Protein AF-A0A3S3QUF4-F1 (afdb_monomer_lite)

Structure (mmCIF, N/CA/C/O backbone):
data_AF-A0A3S3QUF4-F1
#
_entry.id   AF-A0A3S3QUF4-F1
#
loop_
_atom_site.group_PDB
_atom_site.id
_atom_site.type_symbol
_atom_site.label_atom_id
_atom_site.label_alt_id
_atom_site.label_comp_id
_atom_site.label_asym_id
_atom_site.label_entity_id
_atom_site.label_seq_id
_atom_site.pdbx_PDB_ins_code
_atom_site.Cartn_x
_atom_site.Cartn_y
_atom_site.Cartn_z
_atom_site.occupancy
_atom_site.B_iso_or_equiv
_atom_site.auth_seq_id
_atom_site.auth_comp_id
_atom_site.auth_asym_id
_atom_site.auth_atom_id
_atom_site.pdbx_PDB_model_num
ATOM 1 N N . MET A 1 1 ? -68.133 41.557 -30.829 1.00 44.09 1 MET A N 1
ATOM 2 C CA . MET A 1 1 ? -67.369 42.158 -31.941 1.00 44.09 1 MET A CA 1
ATOM 3 C C . MET A 1 1 ? -66.026 42.630 -31.395 1.00 44.09 1 MET A C 1
ATOM 5 O O . MET A 1 1 ? -65.969 43.697 -30.811 1.00 44.09 1 MET A O 1
ATOM 9 N N . ALA A 1 2 ? -64.995 41.785 -31.481 1.00 38.94 2 ALA A N 1
ATOM 10 C CA . ALA A 1 2 ? -63.575 42.143 -31.360 1.00 38.94 2 ALA A CA 1
ATOM 11 C C . ALA A 1 2 ? -62.756 40.935 -31.855 1.00 38.94 2 ALA A C 1
ATOM 13 O O . ALA A 1 2 ? -62.952 39.819 -31.376 1.00 38.94 2 ALA A O 1
ATOM 14 N N . ALA A 1 3 ? -61.944 41.159 -32.885 1.00 43.41 3 ALA A N 1
ATOM 15 C CA . ALA A 1 3 ? -61.255 40.159 -33.695 1.00 43.41 3 ALA A CA 1
ATOM 16 C C . ALA A 1 3 ? -59.957 39.637 -33.043 1.00 43.41 3 ALA A C 1
ATOM 18 O O . ALA A 1 3 ? -59.319 40.352 -32.272 1.00 43.41 3 ALA A O 1
ATOM 19 N N . ARG A 1 4 ? -59.539 38.411 -33.394 1.00 39.44 4 ARG A N 1
ATOM 20 C CA . ARG A 1 4 ? -58.179 37.885 -33.166 1.00 39.44 4 ARG A CA 1
ATOM 21 C C . ARG A 1 4 ? -57.568 37.437 -34.499 1.00 39.44 4 ARG A C 1
ATOM 23 O O . ARG A 1 4 ? -58.221 36.739 -35.269 1.00 39.44 4 ARG A O 1
ATOM 30 N N . GLU A 1 5 ? -56.337 37.881 -34.729 1.00 44.66 5 GLU A N 1
ATOM 31 C CA . GLU A 1 5 ? -55.478 37.649 -35.901 1.00 44.66 5 GLU A CA 1
ATOM 32 C C . GLU A 1 5 ? -54.812 36.249 -35.935 1.00 44.66 5 GLU A C 1
ATOM 34 O O . GLU A 1 5 ? -54.809 35.555 -34.913 1.00 44.66 5 GLU A O 1
ATOM 39 N N . PRO A 1 6 ? -54.257 35.814 -37.094 1.00 46.50 6 PRO A N 1
ATOM 40 C CA . PRO A 1 6 ? -53.869 34.426 -37.353 1.00 46.50 6 PRO A CA 1
ATOM 41 C C . PRO A 1 6 ? -52.427 34.075 -36.932 1.00 46.50 6 PRO A C 1
ATOM 43 O O . PRO A 1 6 ? -51.545 34.924 -36.823 1.00 46.50 6 PRO A O 1
ATOM 46 N N . GLY A 1 7 ? -52.205 32.778 -36.690 1.00 38.22 7 GLY A N 1
ATOM 47 C CA . GLY A 1 7 ? -50.989 32.201 -36.112 1.00 38.22 7 GLY A CA 1
ATOM 48 C C . GLY A 1 7 ? -49.725 32.266 -36.980 1.00 38.22 7 GLY A C 1
ATOM 49 O O . GLY A 1 7 ? -49.757 32.089 -38.196 1.00 38.22 7 GLY A O 1
ATOM 50 N N . LYS A 1 8 ? -48.584 32.452 -36.302 1.00 41.19 8 LYS A N 1
ATOM 51 C CA . LYS A 1 8 ? -47.230 32.230 -36.826 1.00 41.19 8 LYS A CA 1
ATOM 52 C C . LYS A 1 8 ? -46.904 30.733 -36.782 1.00 41.19 8 LYS A C 1
ATOM 54 O O . LYS A 1 8 ? -47.055 30.102 -35.738 1.00 41.19 8 LYS A O 1
ATOM 59 N N . GLY A 1 9 ? -46.459 30.182 -37.910 1.00 37.25 9 GLY A N 1
ATOM 60 C CA . GLY A 1 9 ? -45.981 28.805 -38.017 1.00 37.25 9 GLY A CA 1
ATOM 61 C C . GLY A 1 9 ? -44.699 28.577 -37.211 1.00 37.25 9 GLY A C 1
ATOM 62 O O . GLY A 1 9 ? -43.784 29.397 -37.241 1.00 37.25 9 GLY A O 1
ATOM 63 N N . TYR A 1 10 ? -44.644 27.452 -36.500 1.00 35.06 10 TYR A N 1
ATOM 64 C CA . TYR A 1 10 ? -43.423 26.918 -35.900 1.00 35.06 10 TYR A CA 1
ATOM 65 C C . TYR A 1 10 ? -42.656 26.131 -36.971 1.00 35.06 10 TYR A C 1
ATOM 67 O O . TYR A 1 10 ? -43.125 25.087 -37.421 1.00 35.06 10 TYR A O 1
ATOM 75 N N . ALA A 1 11 ? -41.483 26.620 -37.374 1.00 40.44 11 ALA A N 1
ATOM 76 C CA . ALA A 1 11 ? -40.482 25.796 -38.042 1.00 40.44 11 ALA A CA 1
ATOM 77 C C . ALA A 1 11 ? -39.729 25.016 -36.954 1.00 40.44 11 ALA A C 1
ATOM 79 O O . ALA A 1 11 ? -39.089 25.615 -36.093 1.00 40.44 11 ALA A O 1
ATOM 80 N N . ILE A 1 12 ? -39.857 23.690 -36.953 1.00 38.84 12 ILE A N 1
ATOM 81 C CA . ILE A 1 12 ? -39.065 22.810 -36.091 1.00 38.84 12 ILE A CA 1
ATOM 82 C C . ILE A 1 12 ? -37.770 22.516 -36.851 1.00 38.84 12 ILE A C 1
ATOM 84 O O . ILE A 1 12 ? -37.791 21.786 -37.841 1.00 38.84 12 ILE A O 1
ATOM 88 N N . GLU A 1 13 ? -36.656 23.107 -36.417 1.00 47.31 13 GLU A N 1
ATOM 89 C CA . GLU A 1 13 ? -35.323 22.688 -36.856 1.00 47.31 13 GLU A CA 1
ATOM 90 C C . GLU A 1 13 ? -35.098 21.236 -36.413 1.00 47.31 13 GLU A C 1
ATOM 92 O O . GLU A 1 13 ? -35.120 20.913 -35.224 1.00 47.31 13 GLU A O 1
ATOM 97 N N . SER A 1 14 ? -34.928 20.330 -37.378 1.00 45.88 14 SER A N 1
ATOM 98 C CA . SER A 1 14 ? -34.635 18.924 -37.112 1.00 45.88 14 SER A CA 1
ATOM 99 C C . SER A 1 14 ? -33.179 18.778 -36.670 1.00 45.88 14 SER A C 1
ATOM 101 O O . SER A 1 14 ? -32.276 18.656 -37.499 1.00 45.88 14 SER A O 1
ATOM 103 N N . PHE A 1 15 ? -32.951 18.792 -35.360 1.00 47.94 15 PHE A N 1
ATOM 104 C CA . PHE A 1 15 ? -31.656 18.458 -34.774 1.00 47.94 15 PHE A CA 1
ATOM 105 C C . PHE A 1 15 ? -31.395 16.953 -34.966 1.00 47.94 15 PHE A C 1
ATOM 107 O O . PHE A 1 15 ? -32.175 16.114 -34.508 1.00 47.94 15 PHE A O 1
ATOM 114 N N . SER A 1 16 ? -30.337 16.594 -35.699 1.00 55.75 16 SER A N 1
ATOM 115 C CA . SER A 1 16 ? -30.009 15.194 -35.997 1.00 55.75 16 SER A CA 1
ATOM 116 C C . SER A 1 16 ? -29.519 14.472 -34.739 1.00 55.75 16 SER A C 1
ATOM 118 O O . SER A 1 16 ? -28.671 14.982 -34.006 1.00 55.75 16 SER A O 1
ATOM 120 N N . VAL A 1 17 ? -30.002 13.244 -34.525 1.00 52.06 17 VAL A N 1
ATOM 121 C CA . VAL A 1 17 ? -29.617 12.351 -33.413 1.00 52.06 17 VAL A CA 1
ATOM 122 C C . VAL A 1 17 ? -28.094 12.206 -33.297 1.00 52.06 17 VAL A C 1
ATOM 124 O O . VAL A 1 17 ? -27.572 12.077 -32.193 1.00 52.06 17 VAL A O 1
ATOM 127 N N . HIS A 1 18 ? -27.370 12.310 -34.414 1.00 47.09 18 HIS A N 1
ATOM 128 C CA . HIS A 1 18 ? -25.912 12.219 -34.438 1.00 47.09 18 HIS A CA 1
ATOM 129 C C . HIS A 1 18 ? -25.226 13.387 -33.707 1.00 47.09 18 HIS A C 1
ATOM 131 O O . HIS A 1 18 ? -24.322 13.154 -32.911 1.00 47.09 18 HIS A O 1
ATOM 137 N N . GLN A 1 19 ? -25.712 14.623 -33.887 1.00 48.50 19 GLN A N 1
ATOM 138 C CA . GLN A 1 19 ? -25.183 15.803 -33.184 1.00 48.50 19 GLN A CA 1
ATOM 139 C C . GLN A 1 19 ? -25.506 15.762 -31.687 1.00 48.50 19 GLN A C 1
ATOM 141 O O . GLN A 1 19 ? -24.741 16.254 -30.861 1.00 48.50 19 GLN A O 1
ATOM 146 N N . MET A 1 20 ? -26.626 15.132 -31.324 1.00 44.88 20 MET A N 1
ATOM 147 C CA . MET A 1 20 ? -27.024 14.958 -29.931 1.00 44.88 20 MET A CA 1
ATOM 148 C C . MET A 1 20 ? -26.163 13.909 -29.213 1.00 44.88 20 MET A C 1
ATOM 150 O O . MET A 1 20 ? -25.869 14.074 -28.035 1.00 44.88 20 MET A O 1
ATOM 154 N N . VAL A 1 21 ? -25.740 12.843 -29.901 1.00 51.25 21 VAL A N 1
ATOM 155 C CA . VAL A 1 21 ? -24.845 11.814 -29.340 1.00 51.25 21 VAL A CA 1
ATOM 156 C C . VAL A 1 21 ? -23.421 12.345 -29.173 1.00 51.25 21 VAL A C 1
ATOM 158 O O . VAL A 1 21 ? -22.793 12.074 -28.153 1.00 51.25 21 VAL A O 1
ATOM 161 N N . GLU A 1 22 ? -22.939 13.145 -30.123 1.00 45.78 22 GLU A N 1
ATOM 162 C CA . GLU A 1 22 ? -21.596 13.736 -30.096 1.00 45.78 22 GLU A CA 1
ATOM 163 C C . GLU A 1 22 ? -21.466 14.794 -28.985 1.00 45.78 22 GLU A C 1
ATOM 165 O O . GLU A 1 22 ? -20.581 14.690 -28.136 1.00 45.78 22 GLU A O 1
ATOM 170 N N . ALA A 1 23 ? -22.443 15.706 -28.871 1.00 48.56 23 ALA A N 1
ATOM 171 C CA . ALA A 1 23 ? -22.502 16.689 -27.784 1.00 48.56 23 ALA A CA 1
ATOM 172 C C . ALA A 1 23 ? -22.617 16.035 -26.392 1.00 48.56 23 ALA A C 1
ATOM 174 O O . ALA A 1 23 ? -22.007 16.490 -25.424 1.00 48.56 23 ALA A O 1
ATOM 175 N N . ARG A 1 24 ? -23.362 14.924 -26.284 1.00 46.19 24 ARG A N 1
ATOM 176 C CA . ARG A 1 24 ? -23.514 14.171 -25.028 1.00 46.19 24 ARG A CA 1
ATOM 177 C C . ARG A 1 24 ? -22.252 13.375 -24.682 1.00 46.19 24 ARG A C 1
ATOM 179 O O . ARG A 1 24 ? -21.940 13.226 -23.504 1.00 46.19 24 ARG A O 1
ATOM 186 N N . GLY A 1 25 ? -21.518 12.889 -25.685 1.00 44.88 25 GLY A N 1
ATOM 187 C CA . GLY A 1 25 ? -20.217 12.235 -25.519 1.00 44.88 25 GLY A CA 1
ATOM 188 C C . GLY A 1 25 ? -19.140 13.192 -25.000 1.00 44.88 25 GLY A C 1
ATOM 189 O O . GLY A 1 25 ? -18.421 12.849 -24.058 1.00 44.88 25 GLY A O 1
ATOM 190 N N . GLU A 1 26 ? -19.086 14.415 -25.537 1.00 50.25 26 GLU A N 1
ATOM 191 C CA . GLU A 1 26 ? -18.179 15.469 -25.061 1.00 50.25 26 GLU A CA 1
ATOM 192 C C . GLU A 1 26 ? -18.547 15.972 -23.653 1.00 50.25 26 GLU A C 1
ATOM 194 O O . GLU A 1 26 ? -17.663 16.117 -22.804 1.00 50.25 26 GLU A O 1
ATOM 199 N N . GLU A 1 27 ? -19.839 16.160 -23.346 1.00 46.44 27 GLU A N 1
ATOM 200 C CA . GLU A 1 27 ? -20.293 16.541 -21.997 1.00 46.44 27 GLU A CA 1
ATOM 201 C C . GLU A 1 27 ? -19.980 15.473 -20.938 1.00 46.44 27 GLU A C 1
ATOM 203 O O . GLU A 1 27 ? -19.533 15.819 -19.842 1.00 46.44 27 GLU A O 1
ATOM 208 N N . LEU A 1 28 ? -20.170 14.181 -21.240 1.00 49.91 28 LEU A N 1
ATOM 209 C CA . LEU A 1 28 ? -19.861 13.089 -20.305 1.00 49.91 28 LEU A CA 1
ATOM 210 C C . LEU A 1 28 ? -18.350 12.916 -20.078 1.00 49.91 28 LEU A C 1
ATOM 212 O O . LEU A 1 28 ? -17.930 12.697 -18.935 1.00 49.91 28 LEU A O 1
ATOM 216 N N . GLY A 1 29 ? -17.529 13.063 -21.123 1.00 44.78 29 GLY A N 1
ATOM 217 C CA . GLY A 1 29 ? -16.066 13.014 -21.006 1.00 44.78 29 GLY A CA 1
ATOM 218 C C . GLY A 1 29 ? -15.509 14.174 -20.175 1.00 44.78 29 GLY A C 1
ATOM 219 O O . GLY A 1 29 ? -14.719 13.971 -19.248 1.00 44.78 29 GLY A O 1
ATOM 220 N N . MET A 1 30 ? -15.999 15.390 -20.429 1.00 45.28 30 MET A N 1
ATOM 221 C CA . MET A 1 30 ? -15.578 16.606 -19.726 1.00 45.28 30 MET A CA 1
ATOM 222 C C . MET A 1 30 ? -16.109 16.674 -18.282 1.00 45.28 30 MET A C 1
ATOM 224 O O . MET A 1 30 ? -15.416 17.172 -17.394 1.00 45.28 30 MET A O 1
ATOM 228 N N . SER A 1 31 ? -17.314 16.146 -18.029 1.00 52.16 31 SER A N 1
ATOM 229 C CA . SER A 1 31 ? -17.932 16.009 -16.698 1.00 52.16 31 SER A CA 1
ATOM 230 C C . SER A 1 31 ? -17.157 15.049 -15.796 1.00 52.16 31 SER A C 1
ATOM 232 O O . SER A 1 31 ? -16.883 15.378 -14.643 1.00 52.16 31 SER A O 1
ATOM 234 N N . THR A 1 32 ? -16.723 13.905 -16.332 1.00 52.28 32 THR A N 1
ATOM 235 C CA . THR A 1 32 ? -15.974 12.891 -15.571 1.00 52.28 32 THR A CA 1
ATOM 236 C C . THR A 1 32 ? -14.574 13.388 -15.210 1.00 52.28 32 THR A C 1
ATOM 238 O O . THR A 1 32 ? -14.156 13.276 -14.058 1.00 52.28 32 THR A O 1
ATOM 241 N N . ILE A 1 33 ? -13.879 14.034 -16.154 1.00 50.12 33 ILE A N 1
ATOM 242 C CA . ILE A 1 33 ? -12.573 14.660 -15.897 1.00 50.12 33 ILE A CA 1
ATOM 243 C C . ILE A 1 33 ? -12.726 15.811 -14.894 1.00 50.12 33 ILE A C 1
ATOM 245 O O . ILE A 1 33 ? -11.998 15.861 -13.902 1.00 50.12 33 ILE A O 1
ATOM 249 N N . LYS A 1 34 ? -13.724 16.693 -15.062 1.00 40.72 34 LYS A N 1
ATOM 250 C CA . LYS A 1 34 ? -14.010 17.750 -14.077 1.00 40.72 34 LYS A CA 1
ATOM 251 C C . LYS A 1 34 ? -14.371 17.190 -12.704 1.00 40.72 34 LYS A C 1
ATOM 253 O O . LYS A 1 34 ? -13.965 17.797 -11.724 1.00 40.72 34 LYS A O 1
ATOM 258 N N . ALA A 1 35 ? -15.088 16.071 -12.602 1.00 47.38 35 ALA A N 1
ATOM 259 C CA . ALA A 1 35 ? -15.414 15.430 -11.327 1.00 47.38 35 ALA A CA 1
ATOM 260 C C . ALA A 1 35 ? -14.160 14.890 -10.624 1.00 47.38 35 ALA A C 1
ATOM 262 O O . ALA A 1 35 ? -13.987 15.139 -9.434 1.00 47.38 35 ALA A O 1
ATOM 263 N N . ILE A 1 36 ? -13.239 14.261 -11.362 1.00 46.41 36 ILE A N 1
ATOM 264 C CA . ILE A 1 36 ? -11.933 13.825 -10.838 1.00 46.41 36 ILE A CA 1
ATOM 265 C C . ILE A 1 36 ? -11.136 15.034 -10.308 1.00 46.41 36 ILE A C 1
ATOM 267 O O . ILE A 1 36 ? -10.654 15.007 -9.176 1.00 46.41 36 ILE A O 1
ATOM 271 N N . PHE A 1 37 ? -11.094 16.144 -11.055 1.00 44.59 37 PHE A N 1
ATOM 272 C CA . PHE A 1 37 ? -10.434 17.386 -10.617 1.00 44.59 37 PHE A CA 1
ATOM 273 C C . PHE A 1 37 ? -11.178 18.146 -9.505 1.00 44.59 37 PHE A C 1
ATOM 275 O O . PHE A 1 37 ? -10.574 18.962 -8.813 1.00 44.59 37 PHE A O 1
ATOM 282 N N . ARG A 1 38 ? -12.471 17.880 -9.286 1.00 49.94 38 ARG A N 1
ATOM 283 C CA . ARG A 1 38 ? -13.269 18.502 -8.214 1.00 49.94 38 ARG A CA 1
ATOM 284 C C . ARG A 1 38 ? -13.032 17.852 -6.847 1.00 49.94 38 ARG A C 1
ATOM 286 O O . ARG A 1 38 ? -13.420 18.436 -5.837 1.00 49.94 38 ARG A O 1
ATOM 293 N N . HIS A 1 39 ? -12.406 16.672 -6.808 1.00 56.94 39 HIS A N 1
ATOM 294 C CA . HIS A 1 39 ? -12.201 15.889 -5.586 1.00 56.94 39 HIS A CA 1
ATOM 295 C C . HIS A 1 39 ? -10.768 15.901 -5.045 1.00 56.94 39 HIS A C 1
ATOM 297 O O . HIS A 1 39 ? -10.597 15.639 -3.853 1.00 56.94 39 HIS A O 1
ATOM 303 N N . THR A 1 40 ? -9.765 16.278 -5.845 1.00 64.94 40 THR A N 1
ATOM 304 C CA . THR A 1 40 ? -8.408 16.513 -5.332 1.00 64.94 40 THR A CA 1
ATOM 305 C C . THR A 1 40 ? -8.245 17.992 -4.963 1.00 64.94 40 THR A C 1
ATOM 307 O O . THR A 1 40 ? -8.289 18.856 -5.839 1.00 64.94 40 THR A O 1
ATOM 310 N N . PRO A 1 41 ? -8.075 18.324 -3.675 1.00 84.56 41 PRO A N 1
ATOM 311 C CA . PRO A 1 41 ? -8.017 19.708 -3.222 1.00 84.56 41 PRO A CA 1
ATOM 312 C C . PRO A 1 41 ? -6.801 20.423 -3.820 1.00 84.56 41 PRO A C 1
ATOM 314 O O . PRO A 1 41 ? -5.717 19.850 -3.884 1.00 84.56 41 PRO A O 1
ATOM 317 N N . ALA A 1 42 ? -6.956 21.691 -4.215 1.00 89.81 42 ALA A N 1
ATOM 318 C CA . ALA A 1 42 ? -5.889 22.472 -4.852 1.00 89.81 42 ALA A CA 1
ATOM 319 C C . ALA A 1 42 ? -4.532 22.441 -4.102 1.00 89.81 42 ALA A C 1
ATOM 321 O O . ALA A 1 42 ? -3.508 22.300 -4.773 1.00 89.81 42 ALA A O 1
ATOM 322 N N . PRO A 1 43 ? -4.481 22.473 -2.749 1.00 93.44 43 PRO A N 1
ATOM 323 C CA . PRO A 1 43 ? -3.232 22.279 -2.008 1.00 93.44 43 PRO A CA 1
ATOM 324 C C . PRO A 1 43 ? -2.515 20.958 -2.310 1.00 93.44 43 PRO A C 1
ATOM 326 O O . PRO A 1 43 ? -1.295 20.949 -2.416 1.00 93.44 43 PRO A O 1
ATOM 329 N N . VAL A 1 44 ? -3.251 19.855 -2.491 1.00 96.62 44 VAL A N 1
ATOM 330 C CA . VAL A 1 44 ? -2.666 18.546 -2.823 1.00 96.62 44 VAL A CA 1
ATOM 331 C C . VAL A 1 44 ? -2.000 18.596 -4.188 1.00 96.62 44 VAL A C 1
ATOM 333 O O . VAL A 1 44 ? -0.851 18.191 -4.308 1.00 96.62 44 VAL A O 1
ATOM 336 N N . VAL A 1 45 ? -2.682 19.144 -5.199 1.00 96.62 45 VAL A N 1
ATOM 337 C CA . VAL A 1 45 ? -2.120 19.269 -6.555 1.00 96.62 45 VAL A CA 1
ATOM 338 C C . VAL A 1 45 ? -0.883 20.166 -6.551 1.00 96.62 45 VAL A C 1
ATOM 340 O O . VAL A 1 45 ? 0.122 19.822 -7.165 1.00 96.62 45 VAL A O 1
ATOM 343 N N . PHE A 1 46 ? -0.925 21.289 -5.831 1.00 96.62 46 PHE A N 1
ATOM 344 C CA . PHE A 1 46 ? 0.209 22.206 -5.730 1.00 96.62 46 PHE A CA 1
ATOM 345 C C . PHE A 1 46 ? 1.432 21.553 -5.068 1.00 96.62 46 PHE A C 1
ATOM 347 O O . PHE A 1 46 ? 2.537 21.618 -5.612 1.00 96.62 46 PHE A O 1
ATOM 354 N N . VAL A 1 47 ? 1.237 20.892 -3.920 1.00 97.44 47 VAL A N 1
ATOM 355 C CA . VAL A 1 47 ? 2.313 20.176 -3.215 1.00 97.44 47 VAL A CA 1
ATOM 356 C C . VAL A 1 47 ? 2.842 19.033 -4.073 1.00 97.44 47 VAL A C 1
ATOM 358 O O . VAL A 1 47 ? 4.053 18.877 -4.195 1.00 97.44 47 VAL A O 1
ATOM 361 N N . TRP A 1 48 ? 1.954 18.281 -4.723 1.00 98.19 48 TRP A N 1
ATOM 362 C CA . TRP A 1 48 ? 2.326 17.188 -5.613 1.00 98.19 48 TRP A CA 1
ATOM 363 C C . TRP A 1 48 ? 3.187 17.662 -6.785 1.00 98.19 48 TRP A C 1
ATOM 365 O O . TRP A 1 48 ? 4.251 17.092 -7.009 1.00 98.19 48 TRP A O 1
ATOM 375 N N . LEU A 1 49 ? 2.782 18.719 -7.499 1.00 98.06 49 LEU A N 1
ATOM 376 C CA . LEU A 1 49 ? 3.572 19.283 -8.600 1.00 98.06 49 LEU A CA 1
ATOM 377 C C . LEU A 1 49 ? 4.938 19.777 -8.111 1.00 98.06 49 LEU A C 1
ATOM 379 O O . LEU A 1 49 ? 5.955 19.505 -8.746 1.00 98.06 49 LEU A O 1
ATOM 383 N N . THR A 1 50 ? 4.964 20.461 -6.964 1.00 97.56 50 THR A N 1
ATOM 384 C CA . THR A 1 50 ? 6.200 20.989 -6.371 1.00 97.56 50 THR A CA 1
ATOM 385 C C . THR A 1 50 ? 7.162 19.863 -6.005 1.00 97.56 50 THR A C 1
ATOM 387 O O . THR A 1 50 ? 8.318 19.884 -6.420 1.00 97.56 50 THR A O 1
ATOM 390 N N . LEU A 1 51 ? 6.691 18.849 -5.275 1.00 97.62 51 LEU A N 1
ATOM 391 C CA . LEU A 1 51 ? 7.520 17.709 -4.887 1.00 97.62 51 LEU A CA 1
ATOM 392 C C . LEU A 1 51 ? 7.925 16.856 -6.087 1.00 97.62 51 LEU A C 1
ATOM 394 O O . LEU A 1 51 ? 9.075 16.445 -6.159 1.00 97.62 51 LEU A O 1
ATOM 398 N N . SER A 1 52 ? 7.038 16.656 -7.064 1.00 98.12 52 SER A N 1
ATOM 399 C CA . SER A 1 52 ? 7.380 15.948 -8.303 1.00 98.12 52 SER A CA 1
ATOM 400 C C . SER A 1 52 ? 8.520 16.647 -9.041 1.00 98.12 52 SER A C 1
ATOM 402 O O . SER A 1 52 ? 9.453 15.983 -9.491 1.00 98.12 52 SER A O 1
ATOM 404 N N . ALA A 1 53 ? 8.489 17.982 -9.125 1.00 97.75 53 ALA A N 1
ATOM 405 C CA . ALA A 1 53 ? 9.567 18.763 -9.723 1.00 97.75 53 ALA A CA 1
ATOM 406 C C . ALA A 1 53 ? 10.872 18.658 -8.917 1.00 97.75 53 ALA A C 1
ATOM 408 O O . ALA A 1 53 ? 11.926 18.438 -9.508 1.00 97.75 53 ALA A O 1
ATOM 409 N N . VAL A 1 54 ? 10.807 18.759 -7.583 1.00 96.31 54 VAL A N 1
ATOM 410 C CA . VAL A 1 54 ? 11.981 18.627 -6.701 1.00 96.31 54 VAL A CA 1
ATOM 411 C C . VAL A 1 54 ? 12.610 17.239 -6.820 1.00 96.31 54 VAL A C 1
ATOM 413 O O . VAL A 1 54 ? 13.801 17.141 -7.088 1.00 96.31 54 VAL A O 1
ATOM 416 N N . LEU A 1 55 ? 11.823 16.171 -6.683 1.00 97.06 55 LEU A N 1
ATOM 417 C CA . LEU A 1 55 ? 12.293 14.785 -6.768 1.00 97.06 55 LEU A CA 1
ATOM 418 C C . LEU A 1 55 ? 12.852 14.458 -8.160 1.00 97.06 55 LEU A C 1
ATOM 420 O O . LEU A 1 55 ? 13.895 13.819 -8.278 1.00 97.06 55 LEU A O 1
ATOM 424 N N . SER A 1 56 ? 12.210 14.954 -9.224 1.00 97.69 56 SER A N 1
ATOM 425 C CA . SER A 1 56 ? 12.732 14.810 -10.590 1.00 97.69 56 SER A CA 1
ATOM 426 C C . SER A 1 56 ? 14.046 15.570 -10.781 1.00 97.69 56 SER A C 1
ATOM 428 O O . SER A 1 56 ? 14.956 15.067 -11.433 1.00 97.69 56 SER A O 1
ATOM 430 N N . LEU A 1 57 ? 14.178 16.771 -10.207 1.00 97.38 57 LEU A N 1
ATOM 431 C CA . LEU A 1 57 ? 15.421 17.538 -10.258 1.00 97.38 57 LEU A CA 1
ATOM 432 C C . LEU A 1 57 ? 16.543 16.842 -9.478 1.00 97.38 57 LEU A C 1
ATOM 434 O O . LEU A 1 57 ? 17.663 16.786 -9.975 1.00 97.38 57 LEU A O 1
ATOM 438 N N . LEU A 1 58 ? 16.253 16.281 -8.299 1.00 96.12 58 LEU A N 1
ATOM 439 C CA . LEU A 1 58 ? 17.221 15.496 -7.526 1.00 96.12 58 LEU A CA 1
ATOM 440 C C . LEU A 1 58 ? 17.741 14.310 -8.339 1.00 96.12 58 LEU A C 1
ATOM 442 O O . LEU A 1 58 ? 18.957 14.161 -8.460 1.00 96.12 58 LEU A O 1
ATOM 446 N N . LEU A 1 59 ? 16.846 13.554 -8.987 1.00 96.06 59 LEU A N 1
ATOM 447 C CA . LEU A 1 59 ? 17.231 12.482 -9.905 1.00 96.06 59 LEU A CA 1
ATOM 448 C C . LEU A 1 59 ? 18.169 12.988 -11.014 1.00 96.06 59 LEU A C 1
ATOM 450 O O . LEU A 1 59 ? 19.211 12.383 -11.258 1.00 96.06 59 LEU A O 1
ATOM 454 N N . LEU A 1 60 ? 17.829 14.100 -11.674 1.00 96.62 60 LEU A N 1
ATOM 455 C CA . LEU A 1 60 ? 18.646 14.673 -12.756 1.00 96.62 60 LEU A CA 1
ATOM 456 C C . LEU A 1 60 ? 20.025 15.152 -12.281 1.00 96.62 60 LEU A C 1
ATOM 458 O O . LEU A 1 60 ? 20.974 15.161 -13.063 1.00 96.62 60 LEU A O 1
ATOM 462 N N . LEU A 1 61 ? 20.145 15.529 -11.008 1.00 97.25 61 LEU A N 1
ATOM 463 C CA . LEU A 1 61 ? 21.410 15.872 -10.357 1.00 97.25 61 LEU A CA 1
ATOM 464 C C . LEU A 1 61 ? 22.175 14.638 -9.843 1.00 97.25 61 LEU A C 1
ATOM 466 O O . LEU A 1 61 ? 23.230 14.790 -9.230 1.00 97.25 61 LEU A O 1
ATOM 470 N N . GLY A 1 62 ? 21.661 13.428 -10.084 1.00 95.00 62 GLY A N 1
ATOM 471 C CA . GLY A 1 62 ? 22.264 12.171 -9.640 1.00 95.00 62 GLY A CA 1
ATOM 472 C C . GLY A 1 62 ? 22.043 11.863 -8.159 1.00 95.00 62 GLY A C 1
ATOM 473 O O . GLY A 1 62 ? 22.778 11.058 -7.594 1.00 95.00 62 GLY A O 1
ATOM 474 N N . ASN A 1 63 ? 21.063 12.502 -7.517 1.00 95.12 63 ASN A N 1
ATOM 475 C CA . ASN A 1 63 ? 20.730 12.273 -6.118 1.00 95.12 63 ASN A CA 1
ATOM 476 C C . ASN A 1 63 ? 19.448 11.439 -5.999 1.00 95.12 63 ASN A C 1
ATOM 478 O O . ASN A 1 63 ? 18.359 11.894 -6.350 1.00 95.12 63 ASN A O 1
ATOM 482 N N . MET A 1 64 ? 19.581 10.222 -5.480 1.00 93.62 64 MET A N 1
ATOM 483 C CA . MET A 1 64 ? 18.461 9.365 -5.093 1.00 93.62 64 MET A CA 1
ATOM 484 C C . MET A 1 64 ? 18.639 8.998 -3.620 1.00 93.62 64 MET A C 1
ATOM 486 O O . MET A 1 64 ? 19.300 8.004 -3.334 1.00 93.62 64 MET A O 1
ATOM 490 N N . PRO A 1 65 ? 18.113 9.802 -2.675 1.00 92.44 65 PRO A N 1
ATOM 491 C CA . PRO A 1 65 ? 18.391 9.616 -1.249 1.00 92.44 65 PRO A CA 1
ATOM 492 C C . PRO A 1 65 ? 18.069 8.212 -0.730 1.00 92.44 65 PRO A C 1
ATOM 494 O O . PRO A 1 65 ? 18.800 7.699 0.111 1.00 92.44 65 PRO A O 1
ATOM 497 N N . ASN A 1 66 ? 17.011 7.603 -1.271 1.00 92.62 66 ASN A N 1
ATOM 498 C CA . ASN A 1 66 ? 16.570 6.251 -0.929 1.00 92.62 66 ASN A CA 1
ATOM 499 C C . ASN A 1 66 ? 16.779 5.264 -2.092 1.00 92.62 66 ASN A C 1
ATOM 501 O O . ASN A 1 66 ? 16.179 4.201 -2.104 1.00 92.62 66 ASN A O 1
ATOM 505 N N . GLY A 1 67 ? 17.561 5.639 -3.108 1.00 93.31 67 GLY A N 1
ATOM 506 C CA . GLY A 1 67 ? 17.858 4.746 -4.222 1.00 93.31 67 GLY A CA 1
ATOM 507 C C . GLY A 1 67 ? 18.895 3.702 -3.827 1.00 93.31 67 GLY A C 1
ATOM 508 O O . GLY A 1 67 ? 19.898 4.030 -3.186 1.00 93.31 67 GLY A O 1
ATOM 509 N N . ASP A 1 68 ? 18.680 2.462 -4.244 1.00 93.88 68 ASP A N 1
ATOM 510 C CA . ASP A 1 68 ? 19.550 1.333 -3.925 1.00 93.88 68 ASP A CA 1
ATOM 511 C C . ASP A 1 68 ? 19.569 0.282 -5.051 1.00 93.88 68 ASP A C 1
ATOM 513 O O . ASP A 1 68 ? 19.238 0.548 -6.209 1.00 93.88 68 ASP A O 1
ATOM 517 N N . VAL A 1 69 ? 20.083 -0.911 -4.746 1.00 92.56 69 VAL A N 1
ATOM 518 C CA . VAL A 1 69 ? 20.193 -2.003 -5.723 1.00 92.56 69 VAL A CA 1
ATOM 519 C C . VAL A 1 69 ? 18.825 -2.626 -6.018 1.00 92.56 69 VAL A C 1
ATOM 521 O O . VAL A 1 69 ? 18.645 -3.176 -7.112 1.00 92.56 69 VAL A O 1
ATOM 524 N N . ASP A 1 70 ? 17.855 -2.490 -5.111 1.00 93.75 70 ASP A N 1
ATOM 525 C CA . ASP A 1 70 ? 16.528 -3.080 -5.261 1.00 93.75 70 ASP A CA 1
ATOM 526 C C . ASP A 1 70 ? 15.809 -2.439 -6.449 1.00 93.75 70 ASP A C 1
ATOM 528 O O . ASP A 1 70 ? 15.227 -3.162 -7.254 1.00 93.75 70 ASP A O 1
ATOM 532 N N . ASP A 1 71 ? 15.999 -1.138 -6.699 1.00 95.50 71 ASP A N 1
ATOM 533 C CA . ASP A 1 71 ? 15.478 -0.443 -7.890 1.00 95.50 71 ASP A CA 1
ATOM 534 C C . ASP A 1 71 ? 15.838 -1.157 -9.201 1.00 95.50 71 ASP A C 1
ATOM 536 O O . ASP A 1 71 ? 15.011 -1.352 -10.102 1.00 95.50 71 ASP A O 1
ATOM 540 N N . LEU A 1 72 ? 17.107 -1.557 -9.318 1.00 93.50 72 LEU A N 1
ATOM 541 C CA . LEU A 1 72 ? 17.639 -2.217 -10.507 1.00 93.50 72 LEU A CA 1
ATOM 542 C C . LEU A 1 72 ? 17.143 -3.660 -10.604 1.00 93.50 72 LEU A C 1
ATOM 544 O O . LEU A 1 72 ? 16.820 -4.123 -11.705 1.00 93.50 72 LEU A O 1
ATOM 548 N N . MET A 1 73 ? 17.060 -4.358 -9.469 1.00 93.94 73 MET A N 1
ATOM 549 C CA . MET A 1 73 ? 16.542 -5.724 -9.400 1.00 93.94 73 MET A CA 1
ATOM 550 C C . MET A 1 73 ? 15.049 -5.764 -9.739 1.00 93.94 73 MET A C 1
ATOM 552 O O . MET A 1 73 ? 14.640 -6.547 -10.596 1.00 93.94 73 MET A O 1
ATOM 556 N N . LYS A 1 74 ? 14.245 -4.857 -9.179 1.00 95.19 74 LYS A N 1
ATOM 557 C CA . LYS A 1 74 ? 12.821 -4.696 -9.494 1.00 95.19 74 LYS A CA 1
ATOM 558 C C . LYS A 1 74 ? 12.603 -4.356 -10.962 1.00 95.19 74 LYS A C 1
ATOM 560 O O . LYS A 1 74 ? 11.737 -4.945 -11.608 1.00 95.19 74 LYS A O 1
ATOM 565 N N . LEU A 1 75 ? 13.420 -3.477 -11.543 1.00 95.44 75 LEU A N 1
ATOM 566 C CA . LEU A 1 75 ? 13.345 -3.197 -12.977 1.00 95.44 75 LEU A CA 1
ATOM 567 C C . LEU A 1 75 ? 13.639 -4.440 -13.831 1.00 95.44 75 LEU A C 1
ATOM 569 O O . LEU A 1 75 ? 12.995 -4.652 -14.861 1.00 95.44 75 LEU A O 1
ATOM 573 N N . HIS A 1 76 ? 14.609 -5.261 -13.420 1.00 93.81 76 HIS A N 1
ATOM 574 C CA . HIS A 1 76 ? 14.904 -6.538 -14.072 1.00 93.81 76 HIS A CA 1
ATOM 575 C C . HIS A 1 76 ? 13.734 -7.524 -13.962 1.00 93.81 76 HIS A C 1
ATOM 577 O O . HIS A 1 76 ? 13.348 -8.118 -14.968 1.00 93.81 76 HIS A O 1
ATOM 583 N N . GLU A 1 77 ? 13.102 -7.624 -12.792 1.00 95.12 77 GLU A N 1
ATOM 584 C CA . GLU A 1 77 ? 11.896 -8.439 -12.581 1.00 95.12 77 GLU A CA 1
ATOM 585 C C . GLU A 1 77 ? 10.737 -8.003 -13.469 1.00 95.12 77 GLU A C 1
ATOM 587 O O . GLU A 1 77 ? 10.100 -8.844 -14.100 1.00 95.12 77 GLU A O 1
ATOM 592 N N . ILE A 1 78 ? 10.491 -6.695 -13.581 1.00 96.81 78 ILE A N 1
ATOM 593 C CA . ILE A 1 78 ? 9.433 -6.169 -14.449 1.00 96.81 78 ILE A CA 1
ATOM 594 C C . ILE A 1 78 ? 9.721 -6.529 -15.913 1.00 96.81 78 ILE A C 1
ATOM 596 O O . ILE A 1 78 ? 8.809 -6.931 -16.636 1.00 96.81 78 ILE A O 1
ATOM 600 N N . ARG A 1 79 ? 10.981 -6.447 -16.369 1.00 95.56 79 ARG A N 1
ATOM 601 C CA . ARG A 1 79 ? 11.352 -6.896 -17.726 1.00 95.56 79 ARG A CA 1
ATOM 602 C C . ARG A 1 79 ? 11.113 -8.389 -17.914 1.00 95.56 79 ARG A C 1
ATOM 604 O O . ARG A 1 79 ? 10.576 -8.781 -18.948 1.00 95.56 79 ARG A O 1
ATOM 611 N N . HIS A 1 80 ? 11.491 -9.205 -16.931 1.00 94.38 80 HIS A N 1
ATOM 612 C CA . HIS A 1 80 ? 11.276 -10.652 -16.966 1.00 94.38 80 HIS A CA 1
ATOM 613 C C . HIS A 1 80 ? 9.785 -11.000 -17.020 1.00 94.38 80 HIS A C 1
ATOM 615 O O . HIS A 1 80 ? 9.367 -11.801 -17.859 1.00 94.38 80 HIS A O 1
ATOM 621 N N . LEU A 1 81 ? 8.968 -10.327 -16.207 1.00 95.56 81 LEU A N 1
ATOM 622 C CA . LEU A 1 81 ? 7.511 -10.442 -16.216 1.00 95.56 81 LEU A CA 1
ATOM 623 C C . LEU A 1 81 ? 6.925 -10.075 -17.583 1.00 95.56 81 LEU A C 1
ATOM 625 O O . LEU A 1 81 ? 6.117 -10.823 -18.126 1.00 95.56 81 LEU A O 1
ATOM 629 N N . LEU A 1 82 ? 7.346 -8.949 -18.164 1.00 96.62 82 LEU A N 1
ATOM 630 C CA . LEU A 1 82 ? 6.875 -8.496 -19.478 1.00 96.62 82 LEU A CA 1
ATOM 631 C C . LEU A 1 82 ? 7.302 -9.433 -20.617 1.00 96.62 82 LEU A C 1
ATOM 633 O O . LEU A 1 82 ? 6.578 -9.563 -21.601 1.00 96.62 82 LEU A O 1
ATOM 637 N N . HIS A 1 83 ? 8.462 -10.082 -20.494 1.00 94.62 83 HIS A N 1
ATOM 638 C CA . HIS A 1 83 ? 8.972 -11.023 -21.490 1.00 94.62 83 HIS A CA 1
ATOM 639 C C . HIS A 1 83 ? 8.288 -12.395 -21.414 1.00 94.62 83 HIS A C 1
ATOM 641 O O . HIS A 1 83 ? 7.969 -12.987 -22.443 1.00 94.62 83 HIS A O 1
ATOM 647 N N . THR A 1 84 ? 8.076 -12.918 -20.205 1.00 94.12 84 THR A N 1
ATOM 648 C CA . THR A 1 84 ? 7.531 -14.271 -19.995 1.00 94.12 84 THR A CA 1
ATOM 649 C C . THR A 1 84 ? 6.011 -14.304 -19.868 1.00 94.12 84 THR A C 1
ATOM 651 O O . THR A 1 84 ? 5.401 -15.341 -20.118 1.00 94.12 84 THR A O 1
ATOM 654 N N . GLY A 1 85 ? 5.392 -13.199 -19.443 1.00 94.81 85 GLY A N 1
ATOM 655 C CA . GLY A 1 85 ? 3.976 -13.141 -19.085 1.00 94.81 85 GLY A CA 1
ATOM 656 C C . GLY A 1 85 ? 3.614 -13.950 -17.834 1.00 94.81 85 GLY A C 1
ATOM 657 O O . GLY A 1 85 ? 2.429 -14.076 -17.529 1.00 94.81 85 GLY A O 1
ATOM 658 N N . ASN A 1 86 ? 4.597 -14.507 -17.115 1.00 94.88 86 ASN A N 1
ATOM 659 C CA . ASN A 1 86 ? 4.361 -15.342 -15.943 1.00 94.88 86 ASN A CA 1
ATOM 660 C C . ASN A 1 86 ? 4.622 -14.554 -14.644 1.00 94.88 86 ASN A C 1
ATOM 662 O O . ASN A 1 86 ? 5.781 -14.363 -14.278 1.00 94.88 86 ASN A O 1
ATOM 666 N N . PRO A 1 87 ? 3.580 -14.139 -13.899 1.00 94.44 87 PRO A N 1
ATOM 667 C CA . PRO A 1 87 ? 3.752 -13.409 -12.641 1.00 94.44 87 PRO A CA 1
ATOM 668 C C . PRO A 1 87 ? 4.411 -14.239 -11.533 1.00 94.44 87 PRO A C 1
ATOM 670 O O . PRO A 1 87 ? 5.024 -13.675 -10.629 1.00 94.44 87 PRO A O 1
ATOM 673 N N . PHE A 1 88 ? 4.311 -15.568 -11.584 1.00 94.88 88 PHE A N 1
ATOM 674 C CA . PHE A 1 88 ? 4.822 -16.441 -10.526 1.00 94.88 88 PHE A CA 1
ATOM 675 C C . PHE A 1 88 ? 6.269 -16.890 -10.745 1.00 94.88 88 PHE A C 1
ATOM 677 O O . PHE A 1 88 ? 6.882 -17.406 -9.810 1.00 94.88 88 PHE A O 1
ATOM 684 N N . ASP A 1 89 ? 6.833 -16.680 -11.937 1.00 93.25 89 ASP A N 1
ATOM 685 C CA . ASP A 1 89 ? 8.264 -16.879 -12.157 1.00 93.25 89 ASP A CA 1
ATOM 686 C C . ASP A 1 89 ? 9.035 -15.671 -11.620 1.00 93.25 89 ASP A C 1
ATOM 688 O O . ASP A 1 89 ? 9.099 -14.608 -12.239 1.00 93.25 89 ASP A O 1
ATOM 692 N N . ARG A 1 90 ? 9.597 -15.846 -10.423 1.00 92.19 90 ARG A N 1
ATOM 693 C CA . ARG A 1 90 ? 10.387 -14.831 -9.714 1.00 92.19 90 ARG A CA 1
ATOM 694 C C . ARG A 1 90 ? 11.892 -15.070 -9.843 1.00 92.19 90 ARG A C 1
ATOM 696 O O . ARG A 1 90 ? 12.657 -14.606 -9.002 1.00 92.19 90 ARG A O 1
ATOM 703 N N . THR A 1 91 ? 12.325 -15.820 -10.855 1.00 89.88 91 THR A N 1
ATOM 704 C CA . THR A 1 91 ? 13.746 -16.119 -11.065 1.00 89.88 91 THR A CA 1
ATOM 705 C C . THR A 1 91 ? 14.501 -14.877 -11.534 1.00 89.88 91 THR A C 1
ATOM 707 O O . THR A 1 91 ? 14.226 -14.323 -12.598 1.00 89.88 91 THR A O 1
ATOM 710 N N . LEU A 1 92 ? 15.510 -14.465 -10.772 1.00 88.12 92 LEU A N 1
ATOM 711 C CA . LEU A 1 92 ? 16.421 -13.385 -11.134 1.00 88.12 92 LEU A CA 1
ATOM 712 C C . LEU A 1 92 ? 17.543 -13.923 -12.024 1.00 88.12 92 LEU A C 1
ATOM 714 O O . LEU A 1 92 ? 18.605 -14.348 -11.567 1.00 88.12 92 LEU A O 1
ATOM 718 N N . THR A 1 93 ? 17.286 -13.920 -13.330 1.00 81.94 93 THR A N 1
ATOM 719 C CA . THR A 1 93 ? 18.266 -14.336 -14.341 1.00 81.94 93 THR A CA 1
ATOM 720 C C . THR A 1 93 ? 19.461 -13.374 -14.388 1.00 81.94 93 THR A C 1
ATOM 722 O O . THR A 1 93 ? 19.306 -12.173 -14.193 1.00 81.94 93 THR A O 1
ATOM 725 N N . GLY A 1 94 ? 20.669 -13.882 -14.650 1.00 79.75 94 GLY A N 1
ATOM 726 C CA . GLY A 1 94 ? 21.877 -13.050 -14.777 1.00 79.75 94 GLY A CA 1
ATOM 727 C C . GLY A 1 94 ? 22.645 -12.780 -13.476 1.00 79.75 94 GLY A C 1
ATOM 728 O O . GLY A 1 94 ? 23.720 -12.189 -13.537 1.00 79.75 94 GLY A O 1
ATOM 729 N N . ILE A 1 95 ? 22.157 -13.257 -12.326 1.00 82.62 95 ILE A N 1
ATOM 730 C CA . ILE A 1 95 ? 22.910 -13.265 -11.062 1.00 82.62 95 ILE A CA 1
ATOM 731 C C . ILE A 1 95 ? 23.635 -14.611 -10.929 1.00 82.62 95 ILE A C 1
ATOM 733 O O . ILE A 1 95 ? 23.003 -15.665 -10.881 1.00 82.62 95 ILE A O 1
ATOM 737 N N . ALA A 1 96 ? 24.970 -14.582 -10.900 1.00 81.81 96 ALA A N 1
ATOM 738 C CA . ALA A 1 96 ? 25.795 -15.785 -10.821 1.00 81.81 96 ALA A CA 1
ATOM 739 C C . ALA A 1 96 ? 25.893 -16.302 -9.377 1.00 81.81 96 ALA A C 1
ATOM 741 O O . ALA A 1 96 ? 26.629 -15.752 -8.560 1.00 81.81 96 ALA A O 1
ATOM 742 N N . GLN A 1 97 ? 25.176 -17.382 -9.081 1.00 87.56 97 GLN A N 1
ATOM 743 C CA . GLN A 1 97 ? 25.268 -18.140 -7.830 1.00 87.56 97 GLN A CA 1
ATOM 744 C C . GLN A 1 97 ? 24.903 -19.620 -8.075 1.00 87.56 97 GLN A C 1
ATOM 746 O O . GLN A 1 97 ? 24.371 -19.921 -9.148 1.00 87.56 97 GLN A O 1
ATOM 751 N N . PRO A 1 98 ? 25.238 -20.554 -7.158 1.00 87.19 98 PRO A N 1
ATOM 752 C CA . PRO A 1 98 ? 25.103 -21.993 -7.412 1.00 87.19 98 PRO A CA 1
ATOM 753 C C . PRO A 1 98 ? 23.662 -22.429 -7.708 1.00 87.19 98 PRO A C 1
ATOM 755 O O . PRO A 1 98 ? 23.428 -23.183 -8.653 1.00 87.19 98 PRO A O 1
ATOM 758 N N . GLU A 1 99 ? 22.697 -21.918 -6.946 1.00 88.31 99 GLU A N 1
ATOM 759 C CA . GLU A 1 99 ? 21.267 -22.104 -7.179 1.00 88.31 99 GLU A CA 1
ATOM 760 C C . GLU A 1 99 ? 20.640 -20.861 -7.834 1.00 88.31 99 GLU A C 1
ATOM 762 O O . GLU A 1 99 ? 21.056 -19.738 -7.539 1.00 88.31 99 GLU A O 1
ATOM 767 N N . PRO A 1 100 ? 19.598 -21.001 -8.678 1.00 86.69 100 PRO A N 1
ATOM 768 C CA . PRO A 1 100 ? 18.881 -19.850 -9.224 1.00 86.69 100 PRO A CA 1
ATOM 769 C C . PRO A 1 100 ? 18.400 -18.903 -8.118 1.00 86.69 100 PRO A C 1
ATOM 771 O O . PRO A 1 100 ? 17.758 -19.335 -7.162 1.00 86.69 100 PRO A O 1
ATOM 774 N N . MET A 1 101 ? 18.700 -17.609 -8.253 1.00 88.62 101 MET A N 1
ATOM 775 C CA . MET A 1 101 ? 18.183 -16.599 -7.331 1.00 88.62 101 MET A CA 1
ATOM 776 C C . MET A 1 101 ? 16.684 -16.449 -7.556 1.00 88.62 101 MET A C 1
ATOM 778 O O . MET A 1 101 ? 16.258 -16.141 -8.668 1.00 88.62 101 MET A O 1
ATOM 782 N N . ILE A 1 102 ? 15.891 -16.639 -6.507 1.00 90.31 102 ILE A N 1
ATOM 783 C CA . ILE A 1 102 ? 14.447 -16.425 -6.543 1.00 90.31 102 ILE A CA 1
ATOM 784 C C . ILE A 1 102 ? 14.144 -15.185 -5.721 1.00 90.31 102 ILE A C 1
ATOM 786 O O . ILE A 1 102 ? 14.438 -15.139 -4.529 1.00 90.31 102 ILE A O 1
ATOM 790 N N . SER A 1 103 ? 13.546 -14.188 -6.361 1.00 92.12 103 SER A N 1
ATOM 791 C CA . SER A 1 103 ? 13.114 -12.982 -5.677 1.00 92.12 103 SER A CA 1
ATOM 792 C C . SER A 1 103 ? 12.035 -13.289 -4.646 1.00 92.12 103 SER A C 1
ATOM 794 O O . SER A 1 103 ? 11.100 -14.063 -4.891 1.00 92.12 103 SER A O 1
ATOM 796 N N . HIS A 1 104 ? 12.168 -12.652 -3.488 1.00 92.25 104 HIS A N 1
ATOM 797 C CA . HIS A 1 104 ? 11.181 -12.712 -2.424 1.00 92.25 104 HIS A CA 1
ATOM 798 C C . HIS A 1 104 ? 10.031 -11.715 -2.652 1.00 92.25 104 HIS A C 1
ATOM 800 O O . HIS A 1 104 ? 8.957 -11.883 -2.067 1.00 92.25 104 HIS A O 1
ATOM 806 N N . TRP A 1 105 ? 10.207 -10.730 -3.545 1.00 94.31 105 TRP A N 1
ATOM 807 C CA . TRP A 1 105 ? 9.183 -9.735 -3.843 1.00 94.31 105 TRP A CA 1
ATOM 808 C C . TRP A 1 105 ? 8.077 -10.288 -4.744 1.00 94.31 105 TRP A C 1
ATOM 810 O O . TRP A 1 105 ? 8.345 -10.943 -5.761 1.00 94.31 105 TRP A O 1
ATOM 820 N N . PRO A 1 106 ? 6.812 -9.980 -4.426 1.00 95.31 106 PRO A N 1
ATOM 821 C CA . PRO A 1 106 ? 5.682 -10.450 -5.202 1.00 95.31 106 PRO A CA 1
ATOM 822 C C . PRO A 1 106 ? 5.438 -9.610 -6.458 1.00 95.31 106 PRO A C 1
ATOM 824 O O . PRO A 1 106 ? 5.673 -8.402 -6.494 1.00 95.31 106 PRO A O 1
ATOM 827 N N . TRP A 1 107 ? 4.844 -10.243 -7.471 1.00 94.88 107 TRP A N 1
ATOM 828 C CA . TRP A 1 107 ? 4.527 -9.619 -8.761 1.00 94.88 107 TRP A CA 1
ATOM 829 C C . TRP A 1 107 ? 3.555 -8.439 -8.673 1.00 94.88 107 TRP A C 1
ATOM 831 O O . TRP A 1 107 ? 3.533 -7.588 -9.557 1.00 94.88 107 TRP A O 1
ATOM 841 N N . ILE A 1 108 ? 2.735 -8.367 -7.622 1.00 95.31 108 ILE A N 1
ATOM 842 C CA . ILE A 1 108 ? 1.754 -7.288 -7.467 1.00 95.31 108 ILE A CA 1
ATOM 843 C C . ILE A 1 108 ? 2.422 -5.910 -7.342 1.00 95.31 108 ILE A C 1
ATOM 845 O O . ILE A 1 108 ? 1.834 -4.912 -7.750 1.00 95.31 108 ILE A O 1
ATOM 849 N N . VAL A 1 109 ? 3.665 -5.864 -6.851 1.00 95.94 109 VAL A N 1
ATOM 850 C CA . VAL A 1 109 ? 4.486 -4.642 -6.786 1.00 95.94 109 VAL A CA 1
ATOM 851 C C . VAL A 1 109 ? 4.896 -4.184 -8.190 1.00 95.94 109 VAL A C 1
ATOM 853 O O . VAL A 1 109 ? 4.973 -2.990 -8.459 1.00 95.94 109 VAL A O 1
ATOM 856 N N . ASP A 1 110 ? 5.084 -5.129 -9.112 1.00 96.94 110 ASP A N 1
ATOM 857 C CA . ASP A 1 110 ? 5.491 -4.869 -10.499 1.00 96.94 110 ASP A CA 1
ATOM 858 C C . ASP A 1 110 ? 4.318 -4.422 -11.371 1.00 96.94 110 ASP A C 1
ATOM 860 O O . ASP A 1 110 ? 4.504 -3.738 -12.380 1.00 96.94 110 ASP A O 1
ATOM 864 N N . ALA A 1 111 ? 3.100 -4.828 -11.001 1.00 96.19 111 ALA A N 1
ATOM 865 C CA . ALA A 1 111 ? 1.911 -4.670 -11.824 1.00 96.19 111 ALA A CA 1
ATOM 866 C C . ALA A 1 111 ? 1.648 -3.215 -12.264 1.00 96.19 111 ALA A C 1
ATOM 868 O O . ALA A 1 111 ? 1.390 -3.023 -13.453 1.00 96.19 111 ALA A O 1
ATOM 869 N N . PRO A 1 112 ? 1.756 -2.174 -11.406 1.00 97.44 112 PRO A N 1
ATOM 870 C CA . PRO A 1 112 ? 1.561 -0.788 -11.840 1.00 97.44 112 PRO A CA 1
ATOM 871 C C . PRO A 1 112 ? 2.520 -0.369 -12.962 1.00 97.44 112 PRO A C 1
ATOM 873 O O . PRO A 1 112 ? 2.108 0.281 -13.925 1.00 97.44 112 PRO A O 1
ATOM 876 N N . TYR A 1 113 ? 3.784 -0.787 -12.869 1.00 98.50 113 TYR A N 1
ATOM 877 C CA . TYR A 1 113 ? 4.821 -0.481 -13.852 1.00 98.50 113 TYR A CA 1
ATOM 878 C C . TYR A 1 113 ? 4.609 -1.269 -15.145 1.00 98.50 113 TYR A C 1
ATOM 880 O O . TYR A 1 113 ? 4.618 -0.688 -16.230 1.00 98.50 113 TYR A O 1
ATOM 888 N N . ALA A 1 114 ? 4.359 -2.577 -15.036 1.00 98.12 114 ALA A N 1
ATOM 889 C CA . ALA A 1 114 ? 4.131 -3.450 -16.182 1.00 98.12 114 ALA A CA 1
ATOM 890 C C . ALA A 1 114 ? 2.882 -3.037 -16.978 1.00 98.12 114 ALA A C 1
ATOM 892 O O . ALA A 1 114 ? 2.941 -2.930 -18.201 1.00 98.12 114 ALA A O 1
ATOM 893 N N . LEU A 1 115 ? 1.766 -2.747 -16.300 1.00 98.06 115 LEU A N 1
ATOM 894 C CA . LEU A 1 115 ? 0.516 -2.340 -16.949 1.00 98.06 115 LEU A CA 1
ATOM 895 C C . LEU A 1 115 ? 0.659 -1.000 -17.676 1.00 98.06 115 LEU A C 1
ATOM 897 O O . LEU A 1 115 ? 0.208 -0.876 -18.817 1.00 98.06 115 LEU A O 1
ATOM 901 N N . LEU A 1 116 ? 1.318 -0.014 -17.056 1.00 98.56 116 LEU A N 1
ATOM 902 C CA . LEU A 1 116 ? 1.573 1.268 -17.711 1.00 98.56 116 LEU A CA 1
ATOM 903 C C . LEU A 1 116 ? 2.533 1.109 -18.898 1.00 98.56 116 LEU A C 1
ATOM 905 O O . LEU A 1 116 ? 2.285 1.674 -19.963 1.00 98.56 116 LEU A O 1
ATOM 909 N N . ALA A 1 117 ? 3.583 0.294 -18.759 1.00 98.62 117 ALA A N 1
ATOM 910 C CA . ALA A 1 117 ? 4.501 -0.000 -19.856 1.00 98.62 117 ALA A CA 1
ATOM 911 C C . ALA A 1 117 ? 3.779 -0.675 -21.036 1.00 98.62 117 ALA A C 1
ATOM 913 O O . ALA A 1 117 ? 3.945 -0.250 -22.177 1.00 98.62 117 ALA A O 1
ATOM 914 N N . ILE A 1 118 ? 2.913 -1.662 -20.783 1.00 98.44 118 ILE A N 1
ATOM 915 C CA . ILE A 1 118 ? 2.102 -2.319 -21.824 1.00 98.44 118 ILE A CA 1
ATOM 916 C C . ILE A 1 118 ? 1.199 -1.308 -22.538 1.00 98.44 118 ILE A C 1
ATOM 918 O O . ILE A 1 118 ? 1.118 -1.329 -23.764 1.00 98.44 118 ILE A O 1
ATOM 922 N N . ALA A 1 119 ? 0.552 -0.404 -21.797 1.00 98.44 119 ALA A N 1
ATOM 923 C CA . ALA A 1 119 ? -0.330 0.607 -22.378 1.00 98.44 119 ALA A CA 1
ATOM 924 C C . ALA A 1 119 ? 0.420 1.613 -23.271 1.00 98.44 119 ALA A C 1
ATOM 926 O O . ALA A 1 119 ? -0.116 2.063 -24.283 1.00 98.44 119 ALA A O 1
ATOM 927 N N . LEU A 1 120 ? 1.663 1.957 -22.916 1.00 98.50 120 LEU A N 1
ATOM 928 C CA . LEU A 1 120 ? 2.494 2.906 -23.663 1.00 98.50 120 LEU A CA 1
ATOM 929 C C . LEU A 1 120 ? 3.282 2.253 -24.810 1.00 98.50 120 LEU A C 1
ATOM 931 O O . LEU A 1 120 ? 3.628 2.929 -25.783 1.00 98.50 120 LEU A O 1
ATOM 935 N N . ALA A 1 121 ? 3.554 0.948 -24.728 1.00 98.31 121 ALA A N 1
ATOM 936 C CA . ALA A 1 121 ? 4.397 0.224 -25.677 1.00 98.31 121 ALA A CA 1
ATOM 937 C C . ALA A 1 121 ? 3.994 0.386 -27.159 1.00 98.31 121 ALA A C 1
ATOM 939 O O . ALA A 1 121 ? 4.908 0.556 -27.970 1.00 98.31 121 ALA A O 1
ATOM 940 N N . PRO A 1 122 ? 2.700 0.411 -27.550 1.00 98.38 122 PRO A N 1
ATOM 941 C CA . PRO A 1 122 ? 2.301 0.613 -28.947 1.00 98.38 122 PRO A CA 1
ATOM 942 C C . PRO A 1 122 ? 2.742 1.952 -29.553 1.00 98.38 122 PRO A C 1
ATOM 944 O O . PRO A 1 122 ? 2.829 2.063 -30.773 1.00 98.38 122 PRO A O 1
ATOM 947 N N . PHE A 1 123 ? 3.016 2.964 -28.725 1.00 98.31 123 PHE A N 1
ATOM 948 C CA . PHE A 1 123 ? 3.337 4.318 -29.185 1.00 98.31 123 PHE A CA 1
ATOM 949 C C . PHE A 1 123 ? 4.840 4.600 -29.216 1.00 98.31 123 PHE A C 1
ATOM 951 O O . PHE A 1 123 ? 5.310 5.327 -30.087 1.00 98.31 123 PHE A O 1
ATOM 958 N N . VAL A 1 124 ? 5.594 4.049 -28.258 1.00 98.25 124 VAL A N 1
ATOM 959 C CA . VAL A 1 124 ? 7.009 4.413 -28.034 1.00 98.25 124 VAL A CA 1
ATOM 960 C C . VAL A 1 124 ? 7.966 3.215 -27.978 1.00 98.25 124 VAL A C 1
ATOM 962 O O . VAL A 1 124 ? 9.173 3.398 -27.817 1.00 98.25 124 VAL A O 1
ATOM 965 N N . GLY A 1 125 ? 7.445 1.992 -28.115 1.00 98.19 125 GLY A N 1
ATOM 966 C CA . GLY A 1 125 ? 8.188 0.745 -27.927 1.00 98.19 125 GLY A CA 1
ATOM 967 C C . GLY A 1 125 ? 8.351 0.360 -26.451 1.00 98.19 125 GLY A C 1
ATOM 968 O O . GLY A 1 125 ? 8.344 1.209 -25.563 1.00 98.19 125 GLY A O 1
AT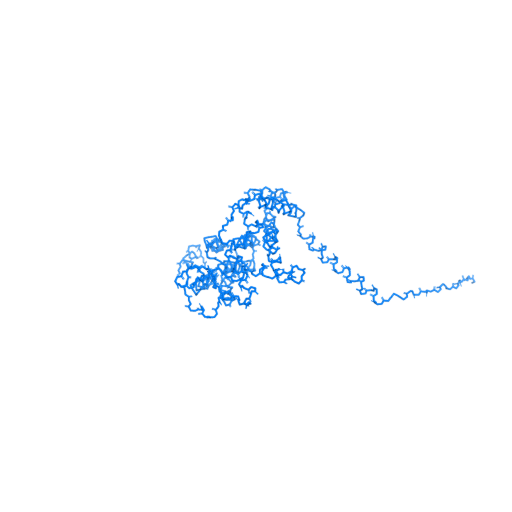OM 969 N N . MET A 1 126 ? 8.514 -0.941 -26.176 1.00 97.88 126 MET A N 1
ATOM 970 C CA . MET A 1 126 ? 8.498 -1.482 -24.805 1.00 97.88 126 MET A CA 1
ATOM 971 C C . MET A 1 126 ? 9.617 -0.928 -23.907 1.00 97.88 126 MET A C 1
ATOM 973 O O . MET A 1 126 ? 9.377 -0.625 -22.744 1.00 97.88 126 MET A O 1
ATOM 977 N N . GLY A 1 127 ? 10.834 -0.752 -24.436 1.00 96.94 127 GLY A N 1
ATOM 978 C CA . GLY A 1 127 ? 11.959 -0.218 -23.658 1.00 96.94 127 GLY A CA 1
ATOM 979 C C . GLY A 1 127 ? 11.699 1.205 -23.154 1.00 96.94 127 GLY A C 1
ATOM 980 O O . GLY A 1 127 ? 11.808 1.472 -21.960 1.00 96.94 127 GLY A O 1
ATOM 981 N N . THR A 1 128 ? 11.285 2.103 -24.053 1.00 98.25 128 THR A N 1
ATOM 982 C CA . THR A 1 128 ? 10.916 3.485 -23.709 1.00 98.25 128 THR A CA 1
ATOM 983 C C . THR A 1 128 ? 9.682 3.531 -22.815 1.00 98.25 128 THR A C 1
ATOM 985 O O . THR A 1 128 ? 9.640 4.316 -21.872 1.00 98.25 128 THR A O 1
ATOM 988 N N . ALA A 1 129 ? 8.692 2.675 -23.077 1.00 98.56 129 ALA A N 1
ATOM 989 C CA . ALA A 1 129 ? 7.477 2.585 -22.278 1.00 98.56 129 ALA A CA 1
ATOM 990 C C . ALA A 1 129 ? 7.760 2.174 -20.828 1.00 98.56 129 ALA A C 1
ATOM 992 O O . ALA A 1 129 ? 7.187 2.753 -19.908 1.00 98.56 129 ALA A O 1
ATOM 993 N N . LEU A 1 130 ? 8.680 1.229 -20.610 1.00 98.44 130 LEU A N 1
ATOM 994 C CA . LEU A 1 130 ? 9.094 0.833 -19.268 1.00 98.44 130 LEU A CA 1
ATOM 995 C C . LEU A 1 130 ? 9.861 1.951 -18.551 1.00 98.44 130 LEU A C 1
ATOM 997 O O . LEU A 1 130 ? 9.584 2.212 -17.385 1.00 98.44 130 LEU A O 1
ATOM 1001 N N . SER A 1 131 ? 10.763 2.658 -19.239 1.00 98.25 131 SER A N 1
ATOM 1002 C CA . SER A 1 131 ? 11.432 3.841 -18.673 1.00 98.25 131 SER A CA 1
ATOM 1003 C C . SER A 1 131 ? 10.435 4.946 -18.306 1.00 98.25 131 SER A C 1
ATOM 1005 O O . SER A 1 131 ? 10.561 5.574 -17.256 1.00 98.25 131 SER A O 1
ATOM 1007 N N . ALA A 1 132 ? 9.415 5.164 -19.142 1.00 98.50 132 ALA A N 1
ATOM 1008 C CA . ALA A 1 132 ? 8.330 6.093 -18.841 1.00 98.50 132 ALA A CA 1
ATOM 1009 C C . ALA A 1 132 ? 7.522 5.628 -17.620 1.00 98.50 132 ALA A C 1
ATOM 1011 O O . ALA A 1 132 ? 7.232 6.432 -16.740 1.00 98.50 132 ALA A O 1
ATOM 1012 N N . ALA A 1 133 ? 7.223 4.331 -17.508 1.00 98.56 133 ALA A N 1
ATOM 1013 C CA . ALA A 1 133 ? 6.529 3.783 -16.348 1.00 98.56 133 ALA A CA 1
ATOM 1014 C C . ALA A 1 133 ? 7.348 3.921 -15.052 1.00 98.56 133 ALA A C 1
ATOM 1016 O O . ALA A 1 133 ? 6.810 4.380 -14.047 1.00 98.56 133 ALA A O 1
ATOM 1017 N N . ALA A 1 134 ? 8.648 3.610 -15.087 1.00 98.31 134 ALA A N 1
ATOM 1018 C CA . ALA A 1 134 ? 9.575 3.792 -13.965 1.00 98.31 134 ALA A CA 1
ATOM 1019 C C . ALA A 1 134 ? 9.648 5.251 -13.487 1.00 98.31 134 ALA A C 1
ATOM 1021 O O . ALA A 1 134 ? 9.786 5.515 -12.294 1.00 98.31 134 ALA A O 1
ATOM 1022 N N . PHE A 1 135 ? 9.511 6.207 -14.409 1.00 98.44 135 PHE A N 1
ATOM 1023 C CA . PHE A 1 135 ? 9.456 7.623 -14.070 1.00 98.44 135 PHE A CA 1
ATOM 1024 C C . PHE A 1 135 ? 8.089 8.041 -13.502 1.00 98.44 135 PHE A C 1
ATOM 1026 O O . PHE A 1 135 ? 8.010 8.760 -12.509 1.00 98.44 135 PHE A O 1
ATOM 1033 N N . THR A 1 136 ? 6.996 7.613 -14.138 1.00 98.44 136 THR A N 1
ATOM 1034 C CA . THR A 1 136 ? 5.647 8.129 -13.868 1.00 98.44 136 THR A CA 1
ATOM 1035 C C . THR A 1 136 ? 4.957 7.456 -12.684 1.00 98.44 136 THR A C 1
ATOM 1037 O O . THR A 1 136 ? 4.286 8.148 -11.919 1.00 98.44 136 THR A O 1
ATOM 1040 N N . VAL A 1 137 ? 5.096 6.137 -12.506 1.00 98.62 137 VAL A N 1
ATOM 1041 C CA . VAL A 1 137 ? 4.377 5.398 -11.450 1.00 98.62 137 VAL A CA 1
ATOM 1042 C C . VAL A 1 137 ? 4.675 5.943 -10.049 1.00 98.62 137 VAL A C 1
ATOM 1044 O O . VAL A 1 137 ? 3.703 6.249 -9.353 1.00 98.62 137 VAL A O 1
ATOM 1047 N N . PRO A 1 138 ? 5.941 6.164 -9.632 1.00 98.38 138 PRO A N 1
ATOM 1048 C CA . PRO A 1 138 ? 6.229 6.703 -8.300 1.00 98.38 138 PRO A CA 1
ATOM 1049 C C . PRO A 1 138 ? 5.543 8.055 -8.050 1.00 98.38 138 PRO A C 1
ATOM 1051 O O . PRO A 1 138 ? 4.945 8.268 -6.998 1.00 98.38 138 PRO A O 1
ATOM 1054 N N . LEU A 1 139 ? 5.502 8.935 -9.058 1.00 98.50 139 LEU A N 1
ATOM 1055 C CA . LEU A 1 139 ? 4.838 10.240 -8.958 1.00 98.50 139 LEU A CA 1
ATOM 1056 C C . LEU A 1 139 ? 3.308 10.135 -8.871 1.00 98.50 139 LEU A C 1
ATOM 1058 O O . LEU A 1 139 ? 2.670 10.959 -8.212 1.00 98.50 139 LEU A O 1
ATOM 1062 N N . LEU A 1 140 ? 2.696 9.137 -9.511 1.00 98.19 140 LEU A N 1
ATOM 1063 C CA . LEU A 1 140 ? 1.262 8.870 -9.353 1.00 98.19 140 LEU A CA 1
ATOM 1064 C C . LEU A 1 140 ? 0.949 8.328 -7.954 1.00 98.19 140 LEU A C 1
ATOM 1066 O O . LEU A 1 140 ? -0.042 8.734 -7.342 1.00 98.19 140 LEU A O 1
ATOM 1070 N N . LEU A 1 141 ? 1.815 7.466 -7.419 1.00 98.31 141 LEU A N 1
ATOM 1071 C CA . LEU A 1 141 ? 1.713 6.996 -6.039 1.00 98.31 141 LEU A CA 1
ATOM 1072 C C . LEU A 1 141 ? 1.913 8.154 -5.045 1.00 98.31 141 LEU A C 1
ATOM 1074 O O . LEU A 1 141 ? 1.182 8.228 -4.060 1.00 98.31 141 LEU A O 1
ATOM 1078 N N . LEU A 1 142 ? 2.788 9.125 -5.339 1.00 98.38 142 LEU A N 1
ATOM 1079 C CA . LEU A 1 142 ? 2.947 10.340 -4.527 1.00 98.38 142 LEU A CA 1
ATOM 1080 C C . LEU A 1 142 ? 1.647 11.145 -4.450 1.00 98.38 142 LEU A C 1
ATOM 1082 O O . LEU A 1 142 ? 1.271 11.619 -3.378 1.00 98.38 142 LEU A O 1
ATOM 1086 N N . LEU A 1 143 ? 0.936 11.294 -5.573 1.00 98.19 143 LEU A N 1
ATOM 1087 C CA . LEU A 1 143 ? -0.356 11.982 -5.592 1.00 98.19 143 LEU A CA 1
ATOM 1088 C C . LEU A 1 143 ? -1.373 11.274 -4.689 1.00 98.19 143 LEU A C 1
ATOM 1090 O O . LEU A 1 143 ? -2.091 11.931 -3.927 1.00 98.19 143 LEU A O 1
ATOM 1094 N N . ALA A 1 144 ? -1.415 9.940 -4.741 1.00 97.75 144 ALA A N 1
ATOM 1095 C CA . ALA A 1 144 ? -2.260 9.144 -3.857 1.00 97.75 144 ALA A CA 1
ATOM 1096 C C . ALA A 1 144 ? -1.860 9.328 -2.382 1.00 97.75 144 ALA A C 1
ATOM 1098 O O . ALA A 1 144 ? -2.734 9.546 -1.540 1.00 97.75 144 ALA A O 1
ATOM 1099 N N . ALA A 1 145 ? -0.558 9.337 -2.076 1.00 98.06 145 ALA A N 1
ATOM 1100 C CA . ALA A 1 145 ? -0.035 9.526 -0.722 1.00 98.06 145 ALA A CA 1
ATOM 1101 C C . ALA A 1 145 ? -0.428 10.891 -0.156 1.00 98.06 145 ALA A C 1
ATOM 1103 O O . ALA A 1 145 ? -0.985 10.976 0.936 1.00 98.06 145 ALA A O 1
ATOM 1104 N N . LEU A 1 146 ? -0.217 11.961 -0.924 1.00 98.00 146 LEU A N 1
ATOM 1105 C CA . LEU A 1 146 ? -0.572 13.321 -0.519 1.00 98.00 146 LEU A CA 1
ATOM 1106 C C . LEU A 1 146 ? -2.085 13.500 -0.375 1.00 98.00 146 LEU A C 1
ATOM 1108 O O . LEU A 1 146 ? -2.537 14.224 0.511 1.00 98.00 146 LEU A O 1
ATOM 1112 N N . THR A 1 147 ? -2.875 12.814 -1.203 1.00 97.75 147 THR A N 1
ATOM 1113 C CA . THR A 1 147 ? -4.336 12.802 -1.068 1.00 97.75 147 THR A CA 1
ATOM 1114 C C . THR A 1 147 ? -4.755 12.127 0.236 1.00 97.75 147 THR A C 1
ATOM 1116 O O . THR A 1 147 ? -5.532 12.707 0.993 1.00 97.75 147 THR A O 1
ATOM 1119 N N . LEU A 1 148 ? -4.221 10.939 0.542 1.00 97.44 148 LEU A N 1
ATOM 1120 C CA . LEU A 1 148 ? -4.509 10.231 1.793 1.00 97.44 148 LEU A CA 1
ATOM 1121 C C . LEU A 1 148 ? -4.048 11.029 3.014 1.00 97.44 148 LEU A C 1
ATOM 1123 O O . LEU A 1 148 ? -4.816 11.187 3.959 1.00 97.44 148 LEU A O 1
ATOM 1127 N N . LEU A 1 149 ? -2.842 11.598 2.969 1.00 97.50 149 LEU A N 1
ATOM 1128 C CA . LEU A 1 149 ? -2.317 12.460 4.026 1.00 97.50 149 LEU A CA 1
ATOM 1129 C C . LEU A 1 149 ? -3.218 13.679 4.249 1.00 97.50 149 LEU A C 1
ATOM 1131 O O . LEU A 1 149 ? -3.542 14.006 5.387 1.00 97.50 149 LEU A O 1
ATOM 1135 N N . PHE A 1 150 ? -3.683 14.328 3.180 1.00 97.19 150 PHE A N 1
ATOM 1136 C CA . PHE A 1 150 ? -4.613 15.447 3.305 1.00 97.19 150 PHE A CA 1
ATOM 1137 C C . PHE A 1 150 ? -5.960 15.027 3.900 1.00 97.19 150 PHE A C 1
ATOM 1139 O O . PHE A 1 150 ? -6.524 15.761 4.711 1.00 97.19 150 PHE A O 1
ATOM 1146 N N . LEU A 1 151 ? -6.479 13.852 3.529 1.00 96.19 151 LEU A N 1
ATOM 1147 C CA . LEU A 1 151 ? -7.693 13.313 4.141 1.00 96.19 151 LEU A CA 1
ATOM 1148 C C . LEU A 1 151 ? -7.494 13.061 5.636 1.00 96.19 151 LEU A C 1
ATOM 1150 O O . LEU A 1 151 ? -8.362 13.452 6.402 1.00 96.19 151 LEU A O 1
ATOM 1154 N N . VAL A 1 152 ? -6.348 12.509 6.050 1.00 96.19 152 VAL A N 1
ATOM 1155 C CA . VAL A 1 152 ? -5.997 12.347 7.472 1.00 96.19 152 VAL A CA 1
ATOM 1156 C C . VAL A 1 152 ? -5.965 13.700 8.182 1.00 96.19 152 VAL A C 1
ATOM 1158 O O . VAL A 1 152 ? -6.620 13.859 9.204 1.00 96.19 152 VAL A O 1
ATOM 1161 N N . ILE A 1 153 ? -5.275 14.698 7.620 1.00 96.00 153 ILE A N 1
ATOM 1162 C CA . ILE A 1 153 ? -5.196 16.060 8.183 1.00 96.00 153 ILE A CA 1
ATOM 1163 C C . ILE A 1 153 ? -6.591 16.668 8.373 1.00 96.00 153 ILE A C 1
ATOM 1165 O O . ILE A 1 153 ? -6.835 17.354 9.363 1.00 96.00 153 ILE A O 1
ATOM 1169 N N . ARG A 1 154 ? -7.519 16.417 7.444 1.00 94.31 154 ARG A N 1
ATOM 1170 C CA . ARG A 1 154 ? -8.893 16.924 7.540 1.00 94.31 154 ARG A CA 1
ATOM 1171 C C . ARG A 1 154 ? -9.692 16.327 8.691 1.00 94.31 154 ARG A C 1
ATOM 1173 O O . ARG A 1 154 ? -10.571 17.020 9.187 1.00 94.31 154 ARG A O 1
ATOM 1180 N N . GLU A 1 155 ? -9.394 15.102 9.114 1.00 94.31 155 GLU A N 1
ATOM 1181 C CA . GLU A 1 155 ? -10.062 14.499 10.274 1.00 94.31 155 GLU A CA 1
ATOM 1182 C C . GLU A 1 155 ? -9.647 15.169 11.602 1.00 94.31 155 GLU A C 1
ATOM 1184 O O . GLU A 1 155 ? -10.323 14.996 12.608 1.00 94.31 155 GLU A O 1
ATOM 1189 N N . PHE A 1 156 ? -8.564 15.959 11.616 1.00 93.06 156 PHE A N 1
ATOM 1190 C CA . PHE A 1 156 ? -8.117 16.730 12.786 1.00 93.06 156 PHE A CA 1
ATOM 1191 C C . PHE A 1 156 ? -8.676 18.162 12.844 1.00 93.06 156 PHE A C 1
ATOM 1193 O O . PHE A 1 156 ? -8.304 18.917 13.737 1.00 93.06 156 PHE A O 1
ATOM 1200 N N . GLU A 1 157 ? -9.536 18.551 11.896 1.00 91.94 157 GLU A N 1
ATOM 1201 C CA . GLU A 1 157 ? -10.282 19.823 11.911 1.00 91.94 157 GLU A CA 1
ATOM 1202 C C . GLU A 1 157 ? -9.423 21.101 12.061 1.00 91.94 157 GLU A C 1
ATOM 1204 O O . GLU A 1 157 ? -9.874 22.108 12.599 1.00 91.94 157 GLU A O 1
ATOM 1209 N N . PHE A 1 158 ? -8.185 21.102 11.553 1.00 91.94 158 PHE A N 1
ATOM 1210 C CA . PHE A 1 158 ? -7.355 22.313 11.514 1.00 91.94 158 PHE A CA 1
ATOM 1211 C C . PHE A 1 158 ? -8.027 23.447 10.719 1.00 91.94 158 PHE A C 1
ATOM 1213 O O . PHE A 1 158 ? -8.585 23.201 9.650 1.00 91.94 158 PHE A O 1
ATOM 1220 N N . ASP A 1 159 ? -7.848 24.703 11.150 1.00 93.31 159 ASP A N 1
ATOM 1221 C CA . ASP A 1 159 ? -8.367 25.892 10.444 1.00 93.31 159 ASP A CA 1
ATOM 1222 C C . ASP A 1 159 ? -7.824 26.022 9.006 1.00 93.31 159 ASP A C 1
ATOM 1224 O O . ASP A 1 159 ? -8.491 26.523 8.094 1.00 93.31 159 ASP A O 1
ATOM 1228 N N . HIS A 1 160 ? -6.583 25.573 8.784 1.00 94.06 160 HIS A N 1
ATOM 1229 C CA . HIS A 1 160 ? -5.860 25.703 7.516 1.00 94.06 160 HIS A CA 1
ATOM 1230 C C . HIS A 1 160 ? -5.212 24.374 7.086 1.00 94.06 160 HIS A C 1
ATOM 1232 O O . HIS A 1 160 ? -3.982 24.265 7.030 1.00 94.06 160 HIS A O 1
ATOM 1238 N N . PRO A 1 161 ? -6.001 23.349 6.715 1.00 93.62 161 PRO A N 1
ATOM 1239 C CA . PRO A 1 161 ? -5.484 22.004 6.447 1.00 93.62 161 PRO A CA 1
ATOM 1240 C C . PRO A 1 161 ? -4.521 21.962 5.249 1.00 93.62 161 PRO A C 1
ATOM 1242 O O . PRO A 1 161 ? -3.629 21.121 5.193 1.00 93.62 161 PRO A O 1
ATOM 1245 N N . GLY A 1 162 ? -4.650 22.894 4.295 1.00 95.00 162 GLY A N 1
ATOM 1246 C CA . GLY A 1 162 ? -3.711 23.025 3.176 1.00 95.00 162 GLY A CA 1
ATOM 1247 C C . GLY A 1 162 ? -2.314 23.489 3.602 1.00 95.00 162 GLY A C 1
ATOM 1248 O O . GLY A 1 162 ? -1.325 22.984 3.082 1.00 95.00 162 GLY A O 1
ATOM 1249 N N . ALA A 1 163 ? -2.220 24.402 4.574 1.00 95.56 163 ALA A N 1
ATOM 1250 C CA . ALA A 1 163 ? -0.935 24.839 5.120 1.00 95.56 163 ALA A CA 1
ATOM 1251 C C . ALA A 1 163 ? -0.274 23.718 5.935 1.00 95.56 163 ALA A C 1
ATOM 1253 O O . ALA A 1 163 ? 0.923 23.476 5.793 1.00 95.56 163 ALA A O 1
ATOM 1254 N N . VAL A 1 164 ? -1.072 22.979 6.717 1.00 97.12 164 VAL A N 1
ATOM 1255 C CA . VAL A 1 164 ? -0.604 21.791 7.450 1.00 97.12 164 VAL A CA 1
ATOM 1256 C C . VAL A 1 164 ? -0.064 20.735 6.486 1.00 97.12 164 VAL A C 1
ATOM 1258 O O . VAL A 1 164 ? 1.000 20.182 6.743 1.00 97.12 164 VAL A O 1
ATOM 1261 N N . LEU A 1 165 ? -0.731 20.503 5.347 1.00 97.25 165 LEU A N 1
ATOM 1262 C CA . LEU A 1 165 ? -0.239 19.580 4.320 1.00 97.25 165 LEU A CA 1
ATOM 1263 C C . LEU A 1 165 ? 1.131 19.994 3.781 1.00 97.25 165 LEU A C 1
ATOM 1265 O O . LEU A 1 165 ? 1.999 19.140 3.656 1.00 97.25 165 LEU A O 1
ATOM 1269 N N . ILE A 1 166 ? 1.332 21.279 3.475 1.00 95.94 166 ILE A N 1
ATOM 1270 C CA . ILE A 1 166 ? 2.625 21.783 2.994 1.00 95.94 166 ILE A CA 1
ATOM 1271 C C . ILE A 1 166 ? 3.707 21.488 4.039 1.00 95.94 166 ILE A C 1
ATOM 1273 O O . ILE A 1 166 ? 4.700 20.840 3.722 1.00 95.94 166 ILE A O 1
ATOM 1277 N N . VAL A 1 167 ? 3.496 21.891 5.296 1.00 96.31 167 VAL A N 1
ATOM 1278 C CA . VAL A 1 167 ? 4.473 21.662 6.375 1.00 96.31 167 VAL A CA 1
ATOM 1279 C C . VAL A 1 167 ? 4.758 20.170 6.561 1.00 96.31 167 VAL A C 1
ATOM 1281 O O . VAL A 1 167 ? 5.921 19.776 6.603 1.00 96.31 167 VAL A O 1
ATOM 1284 N N . ALA A 1 168 ? 3.717 19.336 6.616 1.00 96.12 168 ALA A N 1
ATOM 1285 C CA . ALA A 1 168 ? 3.853 17.891 6.780 1.00 96.12 168 ALA A CA 1
ATOM 1286 C C . ALA A 1 168 ? 4.602 17.241 5.607 1.00 96.12 168 ALA A C 1
ATOM 1288 O O . ALA A 1 168 ? 5.462 16.393 5.828 1.00 96.12 168 ALA A O 1
ATOM 1289 N N . ALA A 1 169 ? 4.321 17.659 4.371 1.00 94.62 169 ALA A N 1
ATOM 1290 C CA . ALA A 1 169 ? 4.968 17.119 3.182 1.00 94.62 169 ALA A CA 1
ATOM 1291 C C . ALA A 1 169 ? 6.462 17.480 3.128 1.00 94.62 169 ALA A C 1
ATOM 1293 O O . ALA A 1 169 ? 7.289 16.616 2.849 1.00 94.62 169 ALA A O 1
ATOM 1294 N N . PHE A 1 170 ? 6.830 18.722 3.462 1.00 91.00 170 PHE A N 1
ATOM 1295 C CA . PHE A 1 170 ? 8.240 19.124 3.515 1.00 91.00 170 PHE A CA 1
ATOM 1296 C C . PHE A 1 170 ? 8.990 18.494 4.699 1.00 91.00 170 PHE A C 1
ATOM 1298 O O . PHE A 1 170 ? 10.132 18.069 4.540 1.00 91.00 170 PHE A O 1
ATOM 1305 N N . ALA A 1 171 ? 8.355 18.372 5.869 1.00 93.94 171 ALA A N 1
ATOM 1306 C CA . ALA A 1 171 ? 8.939 17.665 7.012 1.00 93.94 171 ALA A CA 1
ATOM 1307 C C . ALA A 1 171 ? 9.116 16.160 6.736 1.00 93.94 171 ALA A C 1
ATOM 1309 O O . ALA A 1 171 ? 10.068 15.546 7.212 1.00 93.94 171 ALA A O 1
ATOM 1310 N N . GLY A 1 172 ? 8.218 15.576 5.938 1.00 91.81 172 GLY A N 1
ATOM 1311 C CA . GLY A 1 172 ? 8.245 14.177 5.521 1.00 91.81 172 GLY A CA 1
ATOM 1312 C C . GLY A 1 172 ? 9.149 13.874 4.326 1.00 91.81 172 GLY A C 1
ATOM 1313 O O . GLY A 1 172 ? 9.125 12.739 3.858 1.00 91.81 172 GLY A O 1
ATOM 1314 N N . LEU A 1 173 ? 9.937 14.836 3.825 1.00 89.31 173 LEU A N 1
ATOM 1315 C CA . LEU A 1 173 ? 10.782 14.659 2.634 1.00 89.31 173 LEU A CA 1
ATOM 1316 C C . LEU A 1 173 ? 11.633 13.378 2.639 1.00 89.31 173 LEU A C 1
ATOM 1318 O O . LEU A 1 173 ? 11.621 12.696 1.619 1.00 89.31 173 LEU A O 1
ATOM 1322 N N . PRO A 1 174 ? 12.312 12.986 3.738 1.00 91.88 174 PRO A N 1
ATOM 1323 C CA . PRO A 1 174 ? 13.073 11.736 3.757 1.00 91.88 174 PRO A CA 1
ATOM 1324 C C . PRO A 1 174 ? 12.230 10.501 3.411 1.00 91.88 174 PRO A C 1
ATOM 1326 O O . PRO A 1 174 ? 12.690 9.635 2.678 1.00 91.88 174 PRO A O 1
ATOM 1329 N N . ALA A 1 175 ? 10.980 10.445 3.878 1.00 93.31 175 ALA A N 1
ATOM 1330 C CA . ALA A 1 175 ? 10.062 9.357 3.554 1.00 93.31 175 ALA A CA 1
ATOM 1331 C C . ALA A 1 175 ? 9.446 9.524 2.155 1.00 93.31 175 ALA A C 1
ATOM 1333 O O . ALA A 1 175 ? 9.263 8.552 1.433 1.00 93.31 175 ALA A O 1
ATOM 1334 N N . LEU A 1 176 ? 9.143 10.759 1.736 1.00 95.69 176 LEU A N 1
ATOM 1335 C CA . LEU A 1 176 ? 8.578 11.025 0.409 1.00 95.69 176 LEU A CA 1
ATOM 1336 C C . LEU A 1 176 ? 9.582 10.814 -0.738 1.00 95.69 176 LEU A C 1
ATOM 1338 O O . LEU A 1 176 ? 9.160 10.705 -1.890 1.00 95.69 176 LEU A O 1
ATOM 1342 N N . SER A 1 177 ? 10.878 10.688 -0.439 1.00 96.00 177 SER A N 1
ATOM 1343 C CA . SER A 1 177 ? 11.895 10.237 -1.397 1.00 96.00 177 SER A CA 1
ATOM 1344 C C . SER A 1 177 ? 11.635 8.818 -1.926 1.00 96.00 177 SER A C 1
ATOM 1346 O O . SER A 1 177 ? 12.089 8.513 -3.025 1.00 96.00 177 SER A O 1
ATOM 1348 N N . GLU A 1 178 ? 10.824 7.992 -1.245 1.00 96.81 178 GLU A N 1
ATOM 1349 C CA . GLU A 1 178 ? 10.373 6.688 -1.774 1.00 96.81 178 GLU A CA 1
ATOM 1350 C C . GLU A 1 178 ? 9.496 6.795 -3.034 1.00 96.81 178 GLU A C 1
ATOM 1352 O O . GLU A 1 178 ? 9.253 5.815 -3.739 1.00 96.81 178 GLU A O 1
ATOM 1357 N N . PHE A 1 179 ? 8.991 7.994 -3.330 1.00 98.00 179 PHE A N 1
ATOM 1358 C CA . PHE A 1 179 ? 8.184 8.267 -4.517 1.00 98.00 179 PHE A CA 1
ATOM 1359 C C . PHE A 1 179 ? 8.971 8.995 -5.613 1.00 98.00 179 PHE A C 1
ATOM 1361 O O . PHE A 1 179 ? 8.379 9.512 -6.567 1.00 98.00 179 PHE A O 1
ATOM 1368 N N . GLN A 1 180 ? 10.296 9.087 -5.475 1.00 97.81 180 GLN A N 1
ATOM 1369 C CA . GLN A 1 180 ? 11.149 9.676 -6.497 1.00 97.81 180 GLN A CA 1
ATOM 1370 C C . GLN A 1 180 ? 11.027 8.884 -7.814 1.00 97.81 180 GLN A C 1
ATOM 1372 O O . GLN A 1 180 ? 10.922 7.657 -7.783 1.00 97.81 180 GLN A O 1
ATOM 1377 N N . PRO A 1 181 ? 11.043 9.534 -8.994 1.00 98.19 181 PRO A N 1
ATOM 1378 C CA . PRO A 1 181 ? 11.105 8.800 -10.254 1.00 98.19 181 PRO A CA 1
ATOM 1379 C C . PRO A 1 181 ? 12.297 7.837 -10.259 1.00 98.19 181 PRO A C 1
ATOM 1381 O O . PRO A 1 181 ? 13.366 8.194 -9.769 1.00 98.19 181 PRO A O 1
ATOM 1384 N N . TRP A 1 182 ? 12.110 6.642 -10.825 1.00 97.56 182 TRP A N 1
ATOM 1385 C CA . TRP A 1 182 ? 13.067 5.526 -10.778 1.00 97.56 182 TRP A CA 1
ATOM 1386 C C . TRP A 1 182 ? 13.298 4.873 -9.411 1.00 97.56 182 TRP A C 1
ATOM 1388 O O . TRP A 1 182 ? 14.010 3.873 -9.382 1.00 97.56 182 TRP A O 1
ATOM 1398 N N . ARG A 1 183 ? 12.641 5.333 -8.335 1.00 97.19 183 ARG A N 1
ATOM 1399 C CA . ARG A 1 183 ? 12.509 4.539 -7.112 1.00 97.19 183 ARG A CA 1
ATOM 1400 C C . ARG A 1 183 ? 11.433 3.469 -7.321 1.00 97.19 183 ARG A C 1
ATOM 1402 O O . ARG A 1 183 ? 10.231 3.755 -7.274 1.00 97.19 183 ARG A O 1
ATOM 1409 N N . ILE A 1 184 ? 11.856 2.258 -7.665 1.00 96.38 184 ILE A N 1
ATOM 1410 C CA . ILE A 1 184 ? 10.996 1.107 -7.941 1.00 96.38 184 ILE A CA 1
ATOM 1411 C C . ILE A 1 184 ? 11.091 0.162 -6.753 1.00 96.38 184 ILE A C 1
ATOM 1413 O O . ILE A 1 184 ? 11.928 -0.730 -6.723 1.00 96.38 184 ILE A O 1
ATOM 1417 N N . ASP A 1 185 ? 10.183 0.347 -5.804 1.00 91.44 185 ASP A N 1
ATOM 1418 C CA . ASP A 1 185 ? 10.111 -0.454 -4.588 1.00 91.44 185 ASP A CA 1
ATOM 1419 C C . ASP A 1 185 ? 8.654 -0.576 -4.113 1.00 91.44 185 ASP A C 1
ATOM 1421 O O . ASP A 1 185 ? 7.753 0.119 -4.592 1.00 91.44 185 ASP A O 1
ATOM 1425 N N . TYR A 1 186 ? 8.413 -1.482 -3.176 1.00 94.69 186 TYR A N 1
ATOM 1426 C CA . TYR A 1 186 ? 7.171 -1.657 -2.448 1.00 94.69 186 TYR A CA 1
ATOM 1427 C C . TYR A 1 186 ? 7.008 -0.731 -1.232 1.00 94.69 186 TYR A C 1
ATOM 1429 O O . TYR A 1 186 ? 5.874 -0.609 -0.748 1.00 94.69 186 TYR A O 1
ATOM 1437 N N . HIS A 1 187 ? 8.059 -0.060 -0.732 1.00 95.31 187 HIS A N 1
ATOM 1438 C CA . HIS A 1 187 ? 7.927 0.863 0.412 1.00 95.31 187 HIS A CA 1
ATOM 1439 C C . HIS A 1 187 ? 6.878 1.951 0.150 1.00 95.31 187 HIS A C 1
ATOM 1441 O O . HIS A 1 187 ? 6.039 2.223 1.011 1.00 95.31 187 HIS A O 1
ATOM 1447 N N . ASN A 1 188 ? 6.835 2.504 -1.068 1.00 95.19 188 ASN A N 1
ATOM 1448 C CA . ASN A 1 188 ? 5.840 3.509 -1.454 1.00 95.19 188 ASN A CA 1
ATOM 1449 C C . ASN A 1 188 ? 4.389 2.978 -1.366 1.00 95.19 188 ASN A C 1
ATOM 1451 O O . ASN A 1 188 ? 3.502 3.689 -0.887 1.00 95.19 188 ASN A O 1
ATOM 1455 N N . LEU A 1 189 ? 4.138 1.712 -1.719 1.00 96.06 189 LEU A N 1
ATOM 1456 C CA . LEU A 1 189 ? 2.833 1.059 -1.590 1.00 96.06 189 LEU A CA 1
ATOM 1457 C C . LEU A 1 189 ? 2.482 0.813 -0.120 1.00 96.06 189 LEU A C 1
ATOM 1459 O O . LEU A 1 189 ? 1.346 1.064 0.293 1.00 96.06 189 LEU A O 1
ATOM 1463 N N . GLN A 1 190 ? 3.446 0.370 0.692 1.00 95.62 190 GLN A N 1
ATOM 1464 C CA . GLN A 1 190 ? 3.229 0.169 2.126 1.00 95.62 190 GLN A CA 1
ATOM 1465 C C . GLN A 1 190 ? 2.946 1.493 2.849 1.00 95.62 190 GLN A C 1
ATOM 1467 O O . GLN A 1 190 ? 2.074 1.536 3.719 1.00 95.62 190 GLN A O 1
ATOM 1472 N N . MET A 1 191 ? 3.574 2.599 2.437 1.00 95.88 191 MET A N 1
ATOM 1473 C CA . MET A 1 191 ? 3.249 3.940 2.936 1.00 95.88 191 MET A CA 1
ATOM 1474 C C . MET A 1 191 ? 1.807 4.350 2.610 1.00 95.88 191 MET A C 1
ATOM 1476 O O . MET A 1 191 ? 1.112 4.871 3.487 1.00 95.88 191 MET A O 1
ATOM 1480 N N . LEU A 1 192 ? 1.319 4.087 1.389 1.00 97.12 192 LEU A N 1
ATOM 1481 C CA . LEU A 1 192 ? -0.089 4.333 1.035 1.00 97.12 192 LEU A CA 1
ATOM 1482 C C . LEU A 1 192 ? -1.041 3.533 1.921 1.00 97.12 192 LEU A C 1
ATOM 1484 O O . LEU A 1 192 ? -2.030 4.073 2.422 1.00 97.12 192 LEU A O 1
ATOM 1488 N N . ILE A 1 193 ? -0.725 2.256 2.137 1.00 97.12 193 ILE A N 1
ATOM 1489 C CA . ILE A 1 193 ? -1.514 1.381 2.998 1.00 97.12 193 ILE A CA 1
ATOM 1490 C C . ILE A 1 193 ? -1.544 1.918 4.434 1.00 97.12 193 ILE A C 1
ATOM 1492 O O . ILE A 1 193 ? -2.623 1.993 5.021 1.00 97.12 193 ILE A O 1
ATOM 1496 N N . LEU A 1 194 ? -0.407 2.348 4.985 1.00 95.81 194 LEU A N 1
ATOM 1497 C CA . LEU A 1 194 ? -0.336 2.909 6.337 1.00 95.81 194 LEU A CA 1
ATOM 1498 C C . LEU A 1 194 ? -1.132 4.217 6.468 1.00 95.81 194 LEU A C 1
ATOM 1500 O O . LEU A 1 194 ? -1.882 4.377 7.431 1.00 95.81 194 LEU A O 1
ATOM 1504 N N . LEU A 1 195 ? -1.049 5.128 5.492 1.00 96.88 195 LEU A N 1
ATOM 1505 C CA . LEU A 1 195 ? -1.869 6.349 5.483 1.00 96.88 195 LEU A CA 1
ATOM 1506 C C . LEU A 1 195 ? -3.369 6.023 5.413 1.00 96.88 195 LEU A C 1
ATOM 1508 O O . LEU A 1 195 ? -4.174 6.618 6.135 1.00 96.88 195 LEU A O 1
ATOM 1512 N N . GLY A 1 196 ? -3.746 5.045 4.584 1.00 97.75 196 GLY A N 1
ATOM 1513 C CA . GLY A 1 196 ? -5.114 4.533 4.511 1.00 97.75 196 GLY A CA 1
ATOM 1514 C C . GLY A 1 196 ? -5.577 3.914 5.832 1.00 97.75 196 GLY A C 1
ATOM 1515 O O . GLY A 1 196 ? -6.684 4.197 6.287 1.00 97.75 196 GLY A O 1
ATOM 1516 N N . ALA A 1 197 ? -4.720 3.131 6.486 1.00 97.31 197 ALA A N 1
ATOM 1517 C CA . ALA A 1 197 ? -4.990 2.517 7.782 1.00 97.31 197 ALA A CA 1
ATOM 1518 C C . ALA A 1 197 ? -5.240 3.565 8.872 1.00 97.31 197 ALA A C 1
ATOM 1520 O O . ALA A 1 197 ? -6.213 3.448 9.619 1.00 97.31 197 ALA A O 1
ATOM 1521 N N . VAL A 1 198 ? -4.421 4.621 8.931 1.00 96.81 198 VAL A N 1
ATOM 1522 C CA . VAL A 1 198 ? -4.624 5.750 9.856 1.00 96.81 198 VAL A CA 1
ATOM 1523 C C . VAL A 1 198 ? -5.969 6.425 9.591 1.00 96.81 198 VAL A C 1
ATOM 1525 O O . VAL A 1 198 ? -6.762 6.586 10.518 1.00 96.81 198 VAL A O 1
ATOM 1528 N N . LEU A 1 199 ? -6.274 6.746 8.330 1.00 97.19 199 LEU A N 1
ATOM 1529 C CA . LEU A 1 199 ? -7.540 7.382 7.955 1.00 97.19 199 LEU A CA 1
ATOM 1530 C C . LEU A 1 199 ? -8.760 6.542 8.366 1.00 97.19 199 LEU A C 1
ATOM 1532 O O . LEU A 1 199 ? -9.712 7.062 8.946 1.00 97.19 199 LEU A O 1
ATOM 1536 N N . LEU A 1 200 ? -8.735 5.237 8.081 1.00 97.44 200 LEU A N 1
ATOM 1537 C CA . LEU A 1 200 ? -9.814 4.310 8.437 1.00 97.44 200 LEU A CA 1
ATOM 1538 C C . LEU A 1 200 ? -9.959 4.149 9.953 1.00 97.44 200 LEU A C 1
ATOM 1540 O O . LEU A 1 200 ? -11.077 4.024 10.453 1.00 97.44 200 LEU A O 1
ATOM 1544 N N . THR A 1 201 ? -8.840 4.182 10.679 1.00 95.12 201 THR A N 1
ATOM 1545 C CA . THR A 1 201 ? -8.826 4.124 12.144 1.00 95.12 201 THR A CA 1
ATOM 1546 C C . THR A 1 201 ? -9.515 5.347 12.744 1.00 95.12 201 THR A C 1
ATOM 1548 O O . THR A 1 201 ? -10.368 5.186 13.613 1.00 95.12 201 THR A O 1
ATOM 1551 N N . ILE A 1 202 ? -9.207 6.551 12.244 1.00 94.44 202 ILE A N 1
ATOM 1552 C CA . ILE A 1 202 ? -9.815 7.803 12.723 1.00 94.44 202 ILE A CA 1
ATOM 1553 C C . ILE A 1 202 ? -11.314 7.847 12.401 1.00 94.44 202 ILE A C 1
ATOM 1555 O O . ILE A 1 202 ? -12.121 8.179 13.265 1.00 94.44 202 ILE A O 1
ATOM 1559 N N . ARG A 1 203 ? -11.703 7.457 11.178 1.00 92.81 203 ARG A N 1
ATOM 1560 C CA . ARG A 1 203 ? -13.106 7.506 10.731 1.00 92.81 203 ARG A CA 1
ATOM 1561 C C . ARG A 1 203 ? -14.048 6.563 11.469 1.00 92.81 203 ARG A C 1
ATOM 1563 O O . ARG A 1 203 ? -15.245 6.813 11.446 1.00 92.81 203 ARG A O 1
ATOM 1570 N N . GLY A 1 204 ? -13.531 5.487 12.064 1.00 90.25 204 GLY A N 1
ATOM 1571 C CA . GLY A 1 204 ? -14.251 4.640 13.019 1.00 90.25 204 GLY A CA 1
ATOM 1572 C C . GLY A 1 204 ? -15.583 4.056 12.526 1.00 90.25 204 GLY A C 1
ATOM 1573 O O . GLY A 1 204 ? -16.640 4.673 12.615 1.00 90.25 204 GLY A O 1
ATOM 1574 N N . SER A 1 205 ? -15.569 2.813 12.052 1.00 95.50 205 SER A N 1
ATOM 1575 C CA . SER A 1 205 ? -16.781 2.007 11.844 1.00 95.50 205 SER A CA 1
ATOM 1576 C C . SER A 1 205 ? -16.402 0.540 11.627 1.00 95.50 205 SER A C 1
ATOM 1578 O O . SER A 1 205 ? -15.257 0.277 11.248 1.00 95.50 205 SER A O 1
ATOM 1580 N N . PRO A 1 206 ? -17.346 -0.415 11.718 1.00 96.50 206 PRO A N 1
ATOM 1581 C CA . PRO A 1 206 ? -17.045 -1.813 11.417 1.00 96.50 206 PRO A CA 1
ATOM 1582 C C . PRO A 1 206 ? -16.561 -2.013 9.975 1.00 96.50 206 PRO A C 1
ATOM 1584 O O . PRO A 1 206 ? -15.671 -2.817 9.719 1.00 96.50 206 PRO A O 1
ATOM 1587 N N . VAL A 1 207 ? -17.099 -1.244 9.022 1.00 97.75 207 VAL A N 1
ATOM 1588 C CA . VAL A 1 207 ? -16.650 -1.287 7.621 1.00 97.75 207 VAL A CA 1
ATOM 1589 C C . VAL A 1 207 ? -15.223 -0.758 7.501 1.00 97.75 207 VAL A C 1
ATOM 1591 O O . VAL A 1 207 ? -14.391 -1.399 6.863 1.00 97.75 207 VAL A O 1
ATOM 1594 N N . ALA A 1 208 ? -14.917 0.374 8.140 1.00 97.44 208 ALA A N 1
ATOM 1595 C CA . ALA A 1 208 ? -13.569 0.933 8.126 1.00 97.44 208 ALA A CA 1
ATOM 1596 C C . ALA A 1 208 ? -12.556 -0.006 8.798 1.00 97.44 208 ALA A C 1
ATOM 1598 O O . ALA A 1 208 ? -11.470 -0.209 8.263 1.00 97.44 208 ALA A O 1
ATOM 1599 N N . ALA A 1 209 ? -12.937 -0.639 9.909 1.00 97.88 209 ALA A N 1
ATOM 1600 C CA . ALA A 1 209 ? -12.126 -1.635 10.597 1.00 97.88 209 ALA A CA 1
ATOM 1601 C C . ALA A 1 209 ? -11.873 -2.875 9.726 1.00 97.88 209 ALA A C 1
ATOM 1603 O O . ALA A 1 209 ? -10.734 -3.326 9.623 1.00 97.88 209 ALA A O 1
ATOM 1604 N N . GLY A 1 210 ? -12.893 -3.377 9.024 1.00 98.44 210 GLY A N 1
ATOM 1605 C CA . GLY A 1 210 ? -12.731 -4.462 8.055 1.00 98.44 210 GLY A CA 1
ATOM 1606 C C . GLY A 1 210 ? -11.786 -4.098 6.906 1.00 98.44 210 GLY A C 1
ATOM 1607 O O . GLY A 1 210 ? -10.856 -4.846 6.610 1.00 98.44 210 GLY A O 1
ATOM 1608 N N . LEU A 1 211 ? -11.952 -2.920 6.297 1.00 98.50 211 LEU A N 1
ATOM 1609 C CA . LEU A 1 211 ? -11.028 -2.437 5.264 1.00 98.50 211 LEU A CA 1
ATOM 1610 C C . LEU A 1 211 ? -9.596 -2.314 5.797 1.00 98.50 211 LEU A C 1
ATOM 1612 O O . LEU A 1 211 ? -8.655 -2.675 5.098 1.00 98.50 211 LEU A O 1
ATOM 1616 N N . ASN A 1 212 ? -9.429 -1.870 7.042 1.00 98.06 212 ASN A N 1
ATOM 1617 C CA . ASN A 1 212 ? -8.123 -1.763 7.682 1.00 98.06 212 ASN A CA 1
ATOM 1618 C C . ASN A 1 212 ? -7.471 -3.148 7.872 1.00 98.06 212 ASN A C 1
ATOM 1620 O O . ASN A 1 212 ? -6.306 -3.330 7.534 1.00 98.06 212 ASN A O 1
ATOM 1624 N N . GLY A 1 213 ? -8.236 -4.158 8.306 1.00 98.25 213 GLY A N 1
ATOM 1625 C CA . GLY A 1 213 ? -7.764 -5.548 8.379 1.00 98.25 213 GLY A CA 1
ATOM 1626 C C . GLY A 1 213 ? -7.321 -6.088 7.016 1.00 98.25 213 GLY A C 1
ATOM 1627 O O . GLY A 1 213 ? -6.248 -6.679 6.901 1.00 98.25 213 GLY A O 1
ATOM 1628 N N . ALA A 1 214 ? -8.095 -5.813 5.962 1.00 98.56 214 ALA A N 1
ATOM 1629 C CA . ALA A 1 214 ? -7.739 -6.202 4.598 1.00 98.56 214 ALA A CA 1
ATOM 1630 C C . ALA A 1 214 ? -6.464 -5.505 4.093 1.00 98.56 214 ALA A C 1
ATOM 1632 O O . ALA A 1 214 ? -5.615 -6.147 3.475 1.00 98.56 214 ALA A O 1
ATOM 1633 N N . LEU A 1 215 ? -6.303 -4.212 4.391 1.00 98.06 215 LEU A N 1
ATOM 1634 C CA . LEU A 1 215 ? -5.099 -3.451 4.062 1.00 98.06 215 LEU A CA 1
ATOM 1635 C C . LEU A 1 215 ? -3.858 -3.997 4.778 1.00 98.06 215 LEU A C 1
ATOM 1637 O O . LEU A 1 215 ? -2.812 -4.130 4.147 1.00 98.06 215 LEU A O 1
ATOM 1641 N N . MET A 1 216 ? -3.961 -4.359 6.061 1.00 97.75 216 MET A N 1
ATOM 1642 C CA . MET A 1 216 ? -2.835 -4.965 6.784 1.00 97.75 216 MET A CA 1
ATOM 1643 C C . MET A 1 216 ? -2.436 -6.306 6.168 1.00 97.75 216 MET A C 1
ATOM 1645 O O . MET A 1 216 ? -1.250 -6.537 5.947 1.00 97.75 216 MET A O 1
ATOM 1649 N N . ALA A 1 217 ? -3.414 -7.140 5.796 1.00 97.75 217 ALA A N 1
ATOM 1650 C CA . ALA A 1 217 ? -3.142 -8.406 5.121 1.00 97.75 217 ALA A CA 1
ATOM 1651 C C . ALA A 1 217 ? -2.458 -8.201 3.758 1.00 97.75 217 ALA A C 1
ATOM 1653 O O . ALA A 1 217 ? -1.484 -8.885 3.445 1.00 97.75 217 ALA A O 1
ATOM 1654 N N . LEU A 1 218 ? -2.930 -7.227 2.969 1.00 97.44 218 LEU A N 1
ATOM 1655 C CA . LEU A 1 218 ? -2.318 -6.858 1.691 1.00 97.44 218 LEU A CA 1
ATOM 1656 C C . LEU A 1 218 ? -0.882 -6.353 1.877 1.00 97.44 218 LEU A C 1
ATOM 1658 O O . LEU A 1 218 ? 0.003 -6.763 1.134 1.00 97.44 218 LEU A O 1
ATOM 1662 N N . SER A 1 219 ? -0.633 -5.505 2.877 1.00 97.12 219 SER A N 1
ATOM 1663 C CA . SER A 1 219 ? 0.708 -4.976 3.149 1.00 97.12 219 SER A CA 1
ATOM 1664 C C . SER A 1 219 ? 1.691 -6.073 3.551 1.00 97.12 219 SER A C 1
ATOM 1666 O O . SER A 1 219 ? 2.811 -6.091 3.049 1.00 97.12 219 SER A O 1
ATOM 1668 N N . THR A 1 220 ? 1.262 -7.029 4.384 1.00 96.12 220 THR A N 1
ATOM 1669 C CA . THR A 1 220 ? 2.072 -8.208 4.732 1.00 96.12 220 THR A CA 1
ATOM 1670 C C . THR A 1 220 ? 2.312 -9.116 3.525 1.00 96.12 220 THR A C 1
ATOM 1672 O O . THR A 1 220 ? 3.386 -9.699 3.405 1.00 96.12 220 THR A O 1
ATOM 1675 N N . ALA A 1 221 ? 1.336 -9.233 2.618 1.00 96.19 221 ALA A N 1
ATOM 1676 C CA . ALA A 1 221 ? 1.503 -9.986 1.378 1.00 96.19 221 ALA A CA 1
ATOM 1677 C C . ALA A 1 221 ? 2.476 -9.321 0.395 1.00 96.19 221 ALA A C 1
ATOM 1679 O O . ALA A 1 221 ? 3.095 -10.023 -0.400 1.00 96.19 221 ALA A O 1
ATOM 1680 N N . ILE A 1 222 ? 2.613 -7.994 0.465 1.00 95.94 222 ILE A N 1
ATOM 1681 C CA . ILE A 1 222 ? 3.613 -7.220 -0.272 1.00 95.94 222 ILE A CA 1
ATOM 1682 C C . ILE A 1 222 ? 5.012 -7.439 0.322 1.00 95.94 222 ILE A C 1
ATOM 1684 O O . ILE A 1 222 ? 5.927 -7.797 -0.414 1.00 95.94 222 ILE A O 1
ATOM 1688 N N . SER A 1 223 ? 5.175 -7.237 1.634 1.00 93.88 223 SER A N 1
ATOM 1689 C CA . SER A 1 223 ? 6.433 -7.472 2.354 1.00 93.88 223 SER A CA 1
ATOM 1690 C C . SER A 1 223 ? 6.206 -7.561 3.868 1.00 93.88 223 SER A C 1
ATOM 1692 O O . SER A 1 223 ? 5.357 -6.867 4.435 1.00 93.88 223 SER A O 1
ATOM 1694 N N . ALA A 1 224 ? 7.003 -8.389 4.545 1.00 89.81 224 ALA A N 1
ATOM 1695 C CA . ALA A 1 224 ? 6.980 -8.519 6.000 1.00 89.81 224 ALA A CA 1
ATOM 1696 C C . ALA A 1 224 ? 7.789 -7.425 6.731 1.00 89.81 224 ALA A C 1
ATOM 1698 O O . ALA A 1 224 ? 7.683 -7.318 7.952 1.00 89.81 224 ALA A O 1
ATOM 1699 N N . GLU A 1 225 ? 8.558 -6.590 6.023 1.00 90.44 225 GLU A N 1
ATOM 1700 C CA . GLU A 1 225 ? 9.471 -5.613 6.644 1.00 90.44 225 GLU A CA 1
ATOM 1701 C C . GLU A 1 225 ? 8.767 -4.607 7.560 1.00 90.44 225 GLU A C 1
ATOM 1703 O O . GLU A 1 225 ? 9.273 -4.250 8.623 1.00 90.44 225 GLU A O 1
ATOM 1708 N N . MET A 1 226 ? 7.554 -4.194 7.193 1.00 87.81 226 MET A N 1
ATOM 1709 C CA . MET A 1 226 ? 6.776 -3.230 7.972 1.00 87.81 226 MET A CA 1
ATOM 1710 C C . MET A 1 226 ? 5.948 -3.876 9.089 1.00 87.81 226 MET A C 1
ATOM 1712 O O . MET A 1 226 ? 5.132 -3.190 9.706 1.00 87.81 226 MET A O 1
ATOM 1716 N N . ALA A 1 227 ? 6.144 -5.167 9.396 1.00 88.44 227 ALA A N 1
ATOM 1717 C CA . ALA A 1 227 ? 5.346 -5.900 10.383 1.00 88.44 227 ALA A CA 1
ATOM 1718 C C . ALA A 1 227 ? 5.145 -5.162 11.728 1.00 88.44 227 ALA A C 1
ATOM 1720 O O . ALA A 1 227 ? 4.001 -5.130 12.193 1.00 88.44 227 ALA A O 1
ATOM 1721 N N . PRO A 1 228 ? 6.159 -4.500 12.334 1.00 89.56 228 PRO A N 1
ATOM 1722 C CA . PRO A 1 228 ? 5.948 -3.730 13.563 1.00 89.56 228 PRO A CA 1
ATOM 1723 C C . PRO A 1 228 ? 4.919 -2.599 13.411 1.00 89.56 228 PRO A C 1
ATOM 1725 O O . PRO A 1 228 ? 4.102 -2.385 14.305 1.00 89.56 228 PRO A O 1
ATOM 1728 N N . PHE A 1 229 ? 4.913 -1.901 12.272 1.00 89.44 229 PHE A N 1
ATOM 1729 C CA . PHE A 1 229 ? 3.950 -0.834 11.984 1.00 89.44 229 PHE A CA 1
ATOM 1730 C C . PHE A 1 229 ? 2.563 -1.393 11.653 1.00 89.44 229 PHE A C 1
ATOM 1732 O O . PHE A 1 229 ? 1.553 -0.827 12.072 1.00 89.44 229 PHE A O 1
ATOM 1739 N N . LEU A 1 230 ? 2.504 -2.535 10.961 1.00 88.88 230 LEU A N 1
ATOM 1740 C CA . LEU A 1 230 ? 1.247 -3.208 10.610 1.00 88.88 230 LEU A CA 1
ATOM 1741 C C . LEU A 1 230 ? 0.532 -3.816 11.827 1.00 88.88 230 LEU A C 1
ATOM 1743 O O . LEU A 1 230 ? -0.680 -4.027 11.791 1.00 88.88 230 LEU A O 1
ATOM 1747 N N . ALA A 1 231 ? 1.251 -4.049 12.927 1.00 91.94 231 ALA A N 1
ATOM 1748 C CA . ALA A 1 231 ? 0.659 -4.464 14.196 1.00 91.94 231 ALA A CA 1
ATOM 1749 C C . ALA A 1 231 ? -0.062 -3.317 14.935 1.00 91.94 231 ALA A C 1
ATOM 1751 O O . ALA A 1 231 ? -0.907 -3.583 15.794 1.00 91.94 231 ALA A O 1
ATOM 1752 N N . LEU A 1 232 ? 0.223 -2.046 14.610 1.00 94.50 232 LEU A N 1
ATOM 1753 C CA . LEU A 1 232 ? -0.347 -0.896 15.324 1.00 94.50 232 LEU A CA 1
ATOM 1754 C C . LEU A 1 232 ? -1.879 -0.807 15.194 1.00 94.50 232 LEU A C 1
ATOM 1756 O O . LEU A 1 232 ? -2.529 -0.643 16.230 1.00 94.50 232 LEU A O 1
ATOM 1760 N N . PRO A 1 233 ? -2.501 -0.972 14.004 1.00 94.75 233 PRO A N 1
ATOM 1761 C CA . PRO A 1 233 ? -3.960 -0.994 13.902 1.00 94.75 233 PRO A CA 1
ATOM 1762 C C . PRO A 1 233 ? -4.602 -2.133 14.699 1.00 94.75 233 PRO A C 1
ATOM 1764 O O . PRO A 1 233 ? -5.588 -1.903 15.399 1.00 94.75 233 PRO A O 1
ATOM 1767 N N . ALA A 1 234 ? -4.023 -3.341 14.665 1.00 94.44 234 ALA A N 1
ATOM 1768 C CA . ALA A 1 234 ? -4.504 -4.466 15.471 1.00 94.44 234 ALA A CA 1
ATOM 1769 C C . ALA A 1 234 ? -4.472 -4.128 16.970 1.00 94.44 234 ALA A C 1
ATOM 1771 O O . ALA A 1 234 ? -5.466 -4.318 17.675 1.00 94.44 234 ALA A O 1
ATOM 1772 N N . GLY A 1 235 ? -3.352 -3.564 17.438 1.00 94.62 235 GLY A N 1
ATOM 1773 C CA . GLY A 1 235 ? -3.184 -3.102 18.814 1.00 94.62 235 GLY A CA 1
ATOM 1774 C C . GLY A 1 235 ? -4.195 -2.022 19.199 1.00 94.62 235 GLY A C 1
ATOM 1775 O O . GLY A 1 235 ? -4.784 -2.095 20.275 1.00 94.62 235 GLY A O 1
ATOM 1776 N N . PHE A 1 236 ? -4.466 -1.062 18.312 1.00 95.38 236 PHE A N 1
ATOM 1777 C CA . PHE A 1 236 ? -5.474 -0.027 18.545 1.00 95.38 236 PHE A CA 1
ATOM 1778 C C . PHE A 1 236 ? -6.873 -0.625 18.749 1.00 95.38 236 PHE A C 1
ATOM 1780 O O . PHE A 1 236 ? -7.497 -0.367 19.780 1.00 95.38 236 PHE A O 1
ATOM 1787 N N . TYR A 1 237 ? -7.355 -1.467 17.825 1.00 95.88 237 TYR A N 1
ATOM 1788 C CA . TYR A 1 237 ? -8.680 -2.089 17.963 1.00 95.88 237 TYR A CA 1
ATOM 1789 C C . TYR A 1 237 ? -8.768 -2.974 19.215 1.00 95.88 237 TYR A C 1
ATOM 1791 O O . TYR A 1 237 ? -9.787 -2.958 19.911 1.00 95.88 237 TYR A O 1
ATOM 1799 N N . ALA A 1 238 ? -7.693 -3.696 19.545 1.00 94.38 238 ALA A N 1
ATOM 1800 C CA . ALA A 1 238 ? -7.606 -4.496 20.763 1.00 94.38 238 ALA A CA 1
ATOM 1801 C C . ALA A 1 238 ? -7.693 -3.632 22.037 1.00 94.38 238 ALA A C 1
ATOM 1803 O O . ALA A 1 238 ? -8.468 -3.941 22.943 1.00 94.38 238 ALA A O 1
ATOM 1804 N N . LEU A 1 239 ? -6.962 -2.514 22.102 1.00 93.50 239 LEU A N 1
ATOM 1805 C CA . LEU A 1 239 ? -6.990 -1.595 23.246 1.00 93.50 239 LEU A CA 1
ATOM 1806 C C . LEU A 1 239 ? -8.358 -0.921 23.411 1.00 93.50 239 LEU A C 1
ATOM 1808 O O . LEU A 1 239 ? -8.874 -0.845 24.527 1.00 93.50 239 LEU A O 1
ATOM 1812 N N . VAL A 1 240 ? -8.985 -0.491 22.311 1.00 92.88 240 VAL A N 1
ATOM 1813 C CA . VAL A 1 240 ? -10.343 0.083 22.328 1.00 92.88 240 VAL A CA 1
ATOM 1814 C C . VAL A 1 240 ? -11.369 -0.953 22.814 1.00 92.88 240 VAL A C 1
ATOM 1816 O O . VAL A 1 240 ? -12.272 -0.621 23.591 1.00 92.88 240 VAL A O 1
ATOM 1819 N N . PHE A 1 241 ? -11.198 -2.227 22.446 1.00 93.25 241 PHE A N 1
ATOM 1820 C CA . PHE A 1 241 ? -12.016 -3.334 22.954 1.00 93.25 241 PHE A CA 1
ATOM 1821 C C . PHE A 1 241 ? -11.841 -3.577 24.457 1.00 93.25 241 PHE A C 1
ATOM 1823 O O . PHE A 1 241 ? -12.837 -3.716 25.182 1.00 93.25 241 PHE A O 1
ATOM 1830 N N . ILE A 1 242 ? -10.597 -3.566 24.942 1.00 92.25 242 ILE A N 1
ATOM 1831 C CA . ILE A 1 242 ? -10.276 -3.686 26.371 1.00 92.25 242 ILE A CA 1
ATOM 1832 C C . ILE A 1 242 ? -10.899 -2.530 27.164 1.00 92.25 242 ILE A C 1
ATOM 1834 O O . ILE A 1 242 ? -11.519 -2.771 28.203 1.00 92.25 242 ILE A O 1
ATOM 1838 N N . ALA A 1 243 ? -10.797 -1.297 26.655 1.00 90.81 243 ALA A N 1
ATOM 1839 C CA . ALA A 1 243 ? -11.395 -0.105 27.263 1.00 90.81 243 ALA A CA 1
ATOM 1840 C C . ALA A 1 243 ? -12.931 -0.168 27.313 1.00 90.81 243 ALA A C 1
ATOM 1842 O O . ALA A 1 243 ? -13.560 0.419 28.192 1.00 90.81 243 ALA A O 1
ATOM 1843 N N . GLY A 1 244 ? -13.539 -0.924 26.399 1.00 85.38 244 GLY A N 1
ATOM 1844 C CA . GLY A 1 244 ? -14.949 -1.272 26.446 1.00 85.38 244 GLY A CA 1
ATOM 1845 C C . GLY A 1 244 ? -15.904 -0.215 25.940 1.00 85.38 244 GLY A C 1
ATOM 1846 O O . GLY A 1 244 ? -17.013 -0.089 26.461 1.00 85.38 244 GLY A O 1
ATOM 1847 N N . THR A 1 245 ? -15.497 0.500 24.896 1.00 85.56 245 THR A N 1
ATOM 1848 C CA . THR A 1 245 ? -16.395 1.406 24.182 1.00 85.56 245 THR A CA 1
ATOM 1849 C C . THR A 1 245 ? -17.525 0.623 23.496 1.00 85.56 245 THR A C 1
ATOM 1851 O O . THR A 1 245 ? -17.403 -0.566 23.187 1.00 85.56 245 THR A O 1
ATOM 1854 N N . LYS A 1 246 ? -18.666 1.289 23.290 1.00 80.38 246 LYS A N 1
ATOM 1855 C CA . LYS A 1 246 ? -19.946 0.676 22.891 1.00 80.38 246 LYS A CA 1
ATOM 1856 C C . LYS A 1 246 ? -19.867 -0.189 21.622 1.00 80.38 246 LYS A C 1
ATOM 1858 O O . LYS A 1 246 ? -20.551 -1.209 21.549 1.00 80.38 246 LYS A O 1
ATOM 1863 N N . ASP A 1 247 ? -19.040 0.195 20.651 1.00 87.38 247 ASP A N 1
ATOM 1864 C CA . ASP A 1 247 ? -18.940 -0.469 19.344 1.00 87.38 247 ASP A CA 1
ATOM 1865 C C . ASP A 1 247 ? -17.622 -1.233 19.126 1.00 87.38 247 ASP A C 1
ATOM 1867 O O . ASP A 1 247 ? -17.492 -1.948 18.133 1.00 87.38 247 ASP A O 1
ATOM 1871 N N . ALA A 1 248 ? -16.702 -1.217 20.099 1.00 90.88 248 ALA A N 1
ATOM 1872 C CA . ALA A 1 248 ? -15.367 -1.806 19.961 1.00 90.88 248 ALA A CA 1
ATOM 1873 C C . ALA A 1 248 ? -15.362 -3.285 19.549 1.00 90.88 248 ALA A C 1
ATOM 1875 O O . ALA A 1 248 ? -14.501 -3.728 18.799 1.00 90.88 248 ALA A O 1
ATOM 1876 N N . GLY A 1 249 ? -16.333 -4.067 20.035 1.00 93.56 249 GLY A N 1
ATOM 1877 C CA . GLY A 1 249 ? -16.455 -5.477 19.660 1.00 93.56 249 GLY A CA 1
ATOM 1878 C C . GLY A 1 249 ? -16.862 -5.678 18.200 1.00 93.56 249 GLY A C 1
ATOM 1879 O O . GLY A 1 249 ? -16.469 -6.659 17.586 1.00 93.56 249 GLY A O 1
ATOM 1880 N N . LYS A 1 250 ? -17.638 -4.766 17.606 1.00 95.38 250 LYS A N 1
ATOM 1881 C CA . LYS A 1 250 ? -17.982 -4.870 16.179 1.00 95.38 250 LYS A CA 1
ATOM 1882 C C . LYS A 1 250 ? -16.772 -4.534 15.313 1.00 95.38 250 LYS A C 1
ATOM 1884 O O . LYS A 1 250 ? -16.517 -5.245 14.348 1.00 95.38 250 LYS A O 1
ATOM 1889 N N . ASP A 1 251 ? -16.029 -3.500 15.694 1.00 96.31 251 ASP A N 1
ATOM 1890 C CA . ASP A 1 251 ? -14.845 -3.050 14.962 1.00 96.31 251 ASP A CA 1
ATOM 1891 C C . ASP A 1 251 ? -13.727 -4.095 15.023 1.00 96.31 251 ASP A C 1
ATOM 1893 O O . ASP A 1 251 ? -13.222 -4.510 13.981 1.00 96.31 251 ASP A O 1
ATOM 1897 N N . LEU A 1 252 ? -13.414 -4.609 16.221 1.00 97.06 252 LEU A N 1
ATOM 1898 C CA . LEU A 1 252 ? -12.429 -5.680 16.407 1.00 97.06 252 LEU A CA 1
ATOM 1899 C C . LEU A 1 252 ? -12.807 -6.942 15.619 1.00 97.06 252 LEU A C 1
ATOM 1901 O O . LEU A 1 252 ? -11.956 -7.557 14.979 1.00 97.06 252 LEU A O 1
ATOM 1905 N N . GLY A 1 253 ? -14.094 -7.305 15.644 1.00 97.56 253 GLY A N 1
ATOM 1906 C CA . GLY A 1 253 ? -14.615 -8.452 14.910 1.00 97.56 253 GLY A CA 1
ATOM 1907 C C . GLY A 1 253 ? -14.469 -8.304 13.399 1.00 97.56 253 GLY A C 1
ATOM 1908 O O . GLY A 1 253 ? -13.989 -9.220 12.731 1.00 97.56 253 GLY A O 1
ATOM 1909 N N . ALA A 1 254 ? -14.845 -7.141 12.863 1.00 98.25 254 ALA A N 1
ATOM 1910 C CA . ALA A 1 254 ? -14.729 -6.848 11.440 1.00 98.25 254 ALA A CA 1
ATOM 1911 C C . ALA A 1 254 ? -13.264 -6.783 10.982 1.00 98.25 254 ALA A C 1
ATOM 1913 O O . ALA A 1 254 ? -12.932 -7.366 9.950 1.00 98.25 254 ALA A O 1
ATOM 1914 N N . TYR A 1 255 ? -12.392 -6.144 11.770 1.00 98.50 255 TYR A N 1
ATOM 1915 C CA . TYR A 1 255 ? -10.950 -6.106 11.523 1.00 98.50 255 TYR A CA 1
ATOM 1916 C C . TYR A 1 255 ? -10.354 -7.516 11.472 1.00 98.50 255 TYR A C 1
ATOM 1918 O O . TYR A 1 255 ? -9.726 -7.878 10.479 1.00 98.50 255 TYR A O 1
ATOM 1926 N N . GLY A 1 256 ? -10.595 -8.333 12.504 1.00 98.19 256 GLY A N 1
ATOM 1927 C CA . GLY A 1 256 ? -10.053 -9.690 12.592 1.00 98.19 256 GLY A CA 1
ATOM 1928 C C . GLY A 1 256 ? -10.540 -10.601 11.462 1.00 98.19 256 GLY A C 1
ATOM 1929 O O . GLY A 1 256 ? -9.738 -11.284 10.825 1.00 98.19 256 GLY A O 1
ATOM 1930 N N . LEU A 1 257 ? -11.840 -10.564 11.150 1.00 98.50 257 LEU A N 1
ATOM 1931 C CA . LEU A 1 257 ? -12.408 -11.374 10.070 1.00 98.50 257 LEU A CA 1
ATOM 1932 C C . LEU A 1 257 ? -11.829 -10.987 8.704 1.00 98.50 257 LEU A C 1
ATOM 1934 O O . LEU A 1 257 ? -11.465 -11.863 7.919 1.00 98.50 257 LEU A O 1
ATOM 1938 N N . ALA A 1 258 ? -11.725 -9.686 8.425 1.00 98.62 258 ALA A N 1
ATOM 1939 C CA . ALA A 1 258 ? -11.168 -9.205 7.168 1.00 98.62 258 ALA A CA 1
ATOM 1940 C C . ALA A 1 258 ? -9.663 -9.477 7.057 1.00 98.62 258 ALA A C 1
ATOM 1942 O O . ALA A 1 258 ? -9.214 -9.855 5.981 1.00 98.62 258 ALA A O 1
ATOM 1943 N N . LEU A 1 259 ? -8.903 -9.362 8.154 1.00 98.56 259 LEU A N 1
ATOM 1944 C CA . LEU A 1 259 ? -7.482 -9.718 8.202 1.00 98.56 259 LEU A CA 1
ATOM 1945 C C . LEU A 1 259 ? -7.264 -11.185 7.805 1.00 98.56 259 LEU A C 1
ATOM 1947 O O . LEU A 1 259 ? -6.447 -11.475 6.932 1.00 98.56 259 LEU A O 1
ATOM 1951 N N . ALA A 1 260 ? -8.038 -12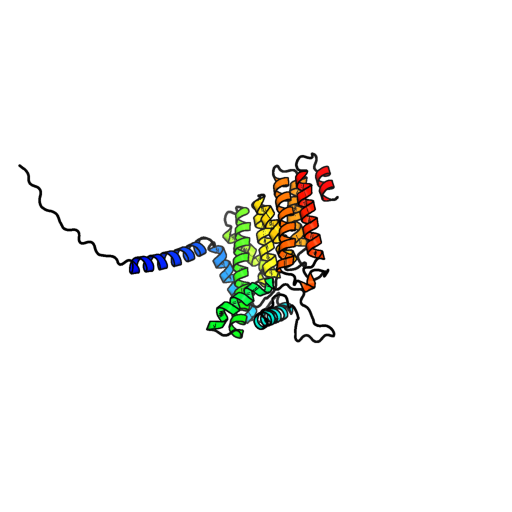.102 8.394 1.00 98.56 260 ALA A N 1
ATOM 1952 C CA . ALA A 1 260 ? -7.948 -13.525 8.077 1.00 98.56 260 ALA A CA 1
ATOM 1953 C C . ALA A 1 260 ? -8.372 -13.817 6.629 1.00 98.56 260 ALA A C 1
ATOM 1955 O O . ALA A 1 260 ? -7.640 -14.473 5.886 1.00 98.56 260 ALA A O 1
ATOM 1956 N N . ALA A 1 261 ? -9.534 -13.307 6.208 1.00 98.62 261 ALA A N 1
ATOM 1957 C CA . ALA A 1 261 ? -10.067 -13.557 4.870 1.00 98.62 261 ALA A CA 1
ATOM 1958 C C . ALA A 1 261 ? -9.166 -12.975 3.770 1.00 98.62 261 ALA A C 1
ATOM 1960 O O . ALA A 1 261 ? -8.860 -13.664 2.795 1.00 98.62 261 ALA A O 1
ATOM 1961 N N . ALA A 1 262 ? -8.701 -11.735 3.936 1.00 98.56 262 ALA A N 1
ATOM 1962 C CA . ALA A 1 262 ? -7.804 -11.088 2.987 1.00 98.56 262 ALA A CA 1
ATOM 1963 C C . ALA A 1 262 ? -6.410 -11.723 2.994 1.00 98.56 262 ALA A C 1
ATOM 1965 O O . ALA A 1 262 ? -5.826 -11.859 1.927 1.00 98.56 262 ALA A O 1
ATOM 1966 N N . GLY A 1 263 ? -5.897 -12.174 4.145 1.00 98.06 263 GLY A N 1
ATOM 1967 C CA . GLY A 1 263 ? -4.618 -12.890 4.216 1.00 98.06 263 GLY A CA 1
ATOM 1968 C C . GLY A 1 263 ? -4.649 -14.202 3.429 1.00 98.06 263 GLY A C 1
ATOM 1969 O O . GLY A 1 263 ? -3.739 -14.487 2.646 1.00 98.06 263 GLY A O 1
ATOM 1970 N N . ILE A 1 264 ? -5.738 -14.965 3.564 1.00 98.44 264 ILE A N 1
ATOM 1971 C CA . ILE A 1 264 ? -5.966 -16.183 2.776 1.00 98.44 264 ILE A CA 1
ATOM 1972 C C . ILE A 1 264 ? -6.104 -15.840 1.288 1.00 98.44 264 ILE A C 1
ATOM 1974 O O . ILE A 1 264 ? -5.449 -16.461 0.455 1.00 98.44 264 ILE A O 1
ATOM 1978 N N . ALA A 1 265 ? -6.915 -14.839 0.936 1.00 98.38 265 ALA A N 1
ATOM 1979 C CA . ALA A 1 265 ? -7.107 -14.445 -0.460 1.00 98.38 265 ALA A CA 1
ATOM 1980 C C . ALA A 1 265 ? -5.795 -13.975 -1.111 1.00 98.38 265 ALA A C 1
ATOM 1982 O O . ALA A 1 265 ? -5.447 -14.433 -2.198 1.00 98.38 265 ALA A O 1
ATOM 1983 N N . ALA A 1 266 ? -5.033 -13.120 -0.424 1.00 97.50 266 ALA A N 1
ATOM 1984 C CA . ALA A 1 266 ? -3.757 -12.603 -0.901 1.00 97.50 266 ALA A CA 1
ATOM 1985 C C . ALA A 1 266 ? -2.749 -13.727 -1.166 1.00 97.50 266 ALA A C 1
ATOM 1987 O O . ALA A 1 266 ? -1.990 -13.647 -2.125 1.00 97.50 266 ALA A O 1
ATOM 1988 N N . PHE A 1 267 ? -2.781 -14.810 -0.387 1.00 97.56 267 PHE A N 1
ATOM 1989 C CA . PHE A 1 267 ? -1.900 -15.958 -0.601 1.00 97.56 267 PHE A CA 1
ATOM 1990 C C . PHE A 1 267 ? -2.145 -16.621 -1.950 1.00 97.56 267 PHE A C 1
ATOM 1992 O O . PHE A 1 267 ? -1.202 -16.833 -2.703 1.00 97.56 267 PHE A O 1
ATOM 1999 N N . PHE A 1 268 ? -3.404 -16.885 -2.295 1.00 96.94 268 PHE A N 1
ATOM 2000 C CA . PHE A 1 268 ? -3.738 -17.504 -3.578 1.00 96.94 268 PHE A CA 1
ATOM 2001 C C . PHE A 1 268 ? -3.551 -16.557 -4.772 1.00 96.94 268 PHE A C 1
ATOM 2003 O O . PHE A 1 268 ? -3.392 -17.029 -5.894 1.00 96.94 268 PHE A O 1
ATOM 2010 N N . VAL A 1 269 ? -3.544 -15.239 -4.542 1.00 96.38 269 VAL A N 1
ATOM 2011 C CA . VAL A 1 269 ? -3.266 -14.226 -5.576 1.00 96.38 269 VAL A CA 1
ATOM 2012 C C . VAL A 1 269 ? -1.764 -14.061 -5.822 1.00 96.38 269 VAL A C 1
ATOM 2014 O O . VAL A 1 269 ? -1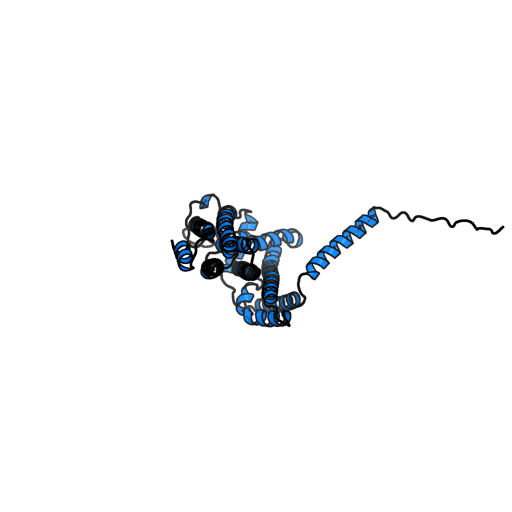.327 -13.928 -6.964 1.00 96.38 269 VAL A O 1
ATOM 2017 N N . VAL A 1 270 ? -0.967 -14.037 -4.756 1.00 95.56 270 VAL A N 1
ATOM 2018 C CA . VAL A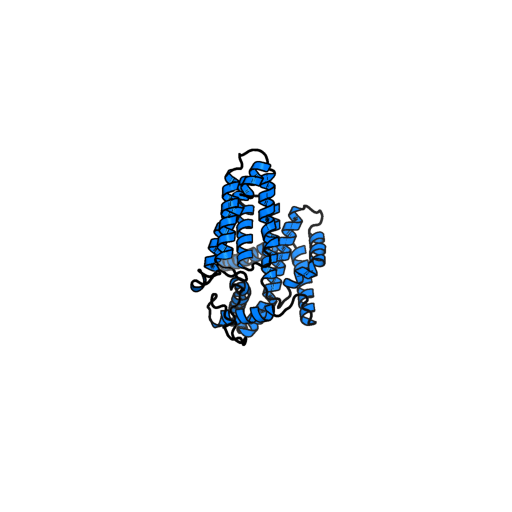 1 270 ? 0.446 -13.646 -4.810 1.00 95.56 270 VAL A CA 1
ATOM 2019 C C . VAL A 1 270 ? 1.382 -14.848 -4.928 1.00 95.56 270 VAL A C 1
ATOM 2021 O O . VAL A 1 270 ? 2.393 -14.771 -5.627 1.00 95.56 270 VAL A O 1
ATOM 2024 N N . VAL A 1 271 ? 1.058 -15.959 -4.267 1.00 95.69 271 VAL A N 1
ATOM 2025 C CA . VAL A 1 271 ? 1.922 -17.142 -4.210 1.00 95.69 271 VAL A CA 1
ATOM 2026 C C . VAL A 1 271 ? 1.605 -18.070 -5.381 1.00 95.69 271 VAL A C 1
ATOM 2028 O O . VAL A 1 271 ? 0.446 -18.377 -5.656 1.00 95.69 271 VAL A O 1
ATOM 2031 N N . GLY A 1 272 ? 2.644 -18.535 -6.075 1.00 93.94 272 GLY A N 1
ATOM 2032 C CA . GLY A 1 272 ? 2.498 -19.525 -7.141 1.00 93.94 272 GLY A CA 1
ATOM 2033 C C . GLY A 1 272 ? 2.075 -20.898 -6.593 1.00 93.94 272 GLY A C 1
ATOM 2034 O O . GLY A 1 272 ? 2.528 -21.270 -5.505 1.00 93.94 272 GLY A O 1
ATOM 2035 N N . PRO A 1 273 ? 1.270 -21.689 -7.329 1.00 93.81 273 PRO A N 1
ATOM 2036 C CA . PRO A 1 273 ? 0.769 -22.985 -6.856 1.00 93.81 273 PRO A CA 1
ATOM 2037 C C . PRO A 1 273 ? 1.852 -23.957 -6.366 1.00 93.81 273 PRO A C 1
ATOM 2039 O O . PRO A 1 273 ? 1.675 -24.619 -5.341 1.00 93.81 273 PRO A O 1
ATOM 2042 N N . ASP A 1 274 ? 3.007 -23.986 -7.036 1.00 92.81 274 ASP A N 1
ATOM 2043 C CA . ASP A 1 274 ? 4.136 -24.858 -6.677 1.00 92.81 274 ASP A CA 1
ATOM 2044 C C . ASP A 1 274 ? 4.758 -24.504 -5.314 1.00 92.81 274 ASP A C 1
ATOM 2046 O O . ASP A 1 274 ? 5.395 -25.336 -4.666 1.00 92.81 274 ASP A O 1
ATOM 2050 N N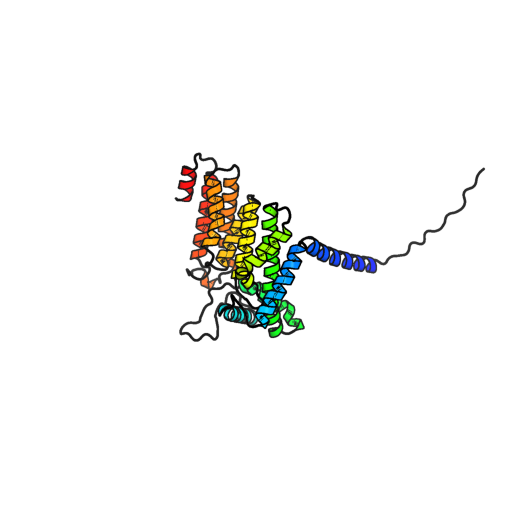 . ALA A 1 275 ? 4.532 -23.277 -4.836 1.00 93.00 275 ALA A N 1
ATOM 2051 C CA . ALA A 1 275 ? 5.062 -22.760 -3.582 1.00 93.00 275 ALA A CA 1
ATOM 2052 C C . ALA A 1 275 ? 4.054 -22.797 -2.419 1.00 93.00 275 ALA A C 1
ATOM 2054 O O . ALA A 1 275 ? 4.415 -22.396 -1.309 1.00 93.00 275 ALA A O 1
ATOM 2055 N N . TYR A 1 276 ? 2.829 -23.314 -2.605 1.00 95.62 276 TYR A N 1
ATOM 2056 C CA . TYR A 1 276 ? 1.796 -23.296 -1.555 1.00 95.62 276 TYR A CA 1
ATOM 2057 C C . TYR A 1 276 ? 2.171 -24.044 -0.271 1.00 95.62 276 TYR A C 1
ATOM 2059 O O . TYR A 1 276 ? 1.667 -23.732 0.804 1.00 95.62 276 TYR A O 1
ATOM 2067 N N . LYS A 1 277 ? 3.069 -25.025 -0.363 1.00 95.38 277 LYS A N 1
ATOM 2068 C CA . LYS A 1 277 ? 3.553 -25.783 0.801 1.00 95.38 277 LYS A CA 1
ATOM 2069 C C . LYS A 1 277 ? 4.821 -25.192 1.419 1.00 95.38 277 LYS A C 1
ATOM 2071 O O . LYS A 1 277 ? 5.316 -25.732 2.403 1.00 95.38 277 LYS A O 1
ATOM 2076 N N . SER A 1 278 ? 5.367 -24.123 0.840 1.00 92.62 278 SER A N 1
ATOM 2077 C CA . SER A 1 278 ? 6.598 -23.511 1.331 1.00 92.62 278 SER A CA 1
ATOM 2078 C C . SER A 1 278 ? 6.331 -22.604 2.535 1.00 92.62 278 SER A C 1
ATOM 2080 O O . SER A 1 278 ? 5.353 -21.852 2.570 1.00 92.62 278 SER A O 1
ATOM 2082 N N . ALA A 1 279 ? 7.230 -22.670 3.515 1.00 94.38 279 ALA A N 1
ATOM 2083 C CA . ALA A 1 279 ? 7.300 -21.751 4.641 1.00 94.38 279 ALA A CA 1
ATOM 2084 C C . ALA A 1 279 ? 8.637 -21.009 4.554 1.00 94.38 279 ALA A C 1
ATOM 2086 O O . ALA A 1 279 ? 9.696 -21.613 4.696 1.00 94.38 279 ALA A O 1
ATOM 2087 N N . ALA A 1 280 ? 8.565 -19.716 4.263 1.00 91.94 280 ALA A N 1
ATOM 2088 C CA . ALA A 1 280 ? 9.708 -18.822 4.112 1.00 91.94 280 ALA A CA 1
ATOM 2089 C C . ALA A 1 280 ? 9.475 -17.561 4.952 1.00 91.94 280 ALA A C 1
ATOM 2091 O O . ALA A 1 280 ? 8.324 -17.134 5.097 1.00 91.94 280 ALA A O 1
ATOM 2092 N N . CYS A 1 281 ? 10.549 -17.002 5.509 1.00 91.31 281 CYS A N 1
ATOM 2093 C CA . CYS A 1 281 ? 10.495 -15.852 6.419 1.00 91.31 281 CYS A CA 1
ATOM 2094 C C . CYS A 1 281 ? 10.602 -14.503 5.695 1.00 91.31 281 CYS A C 1
ATOM 2096 O O . CYS A 1 281 ? 10.192 -13.489 6.240 1.00 91.31 281 CYS A O 1
ATOM 2098 N N . ASP A 1 282 ? 11.153 -14.502 4.487 1.00 89.31 282 ASP A N 1
ATOM 2099 C CA . ASP A 1 282 ? 11.485 -13.326 3.678 1.00 89.31 282 ASP A CA 1
ATOM 2100 C C . ASP A 1 282 ? 10.469 -13.053 2.558 1.00 89.31 282 ASP A C 1
ATOM 2102 O O . ASP A 1 282 ? 10.445 -11.966 1.997 1.00 89.31 282 ASP A O 1
ATOM 2106 N N . ARG A 1 283 ? 9.581 -14.009 2.261 1.00 92.25 283 ARG A N 1
ATOM 2107 C CA . ARG A 1 283 ? 8.468 -13.845 1.312 1.00 92.25 283 ARG A CA 1
ATOM 2108 C C . ARG A 1 283 ? 7.142 -14.306 1.888 1.00 92.25 283 ARG A C 1
ATOM 2110 O O . ARG A 1 283 ? 7.088 -15.218 2.723 1.00 92.25 283 ARG A O 1
ATOM 2117 N N . TYR A 1 284 ? 6.053 -13.749 1.363 1.00 95.94 284 TYR A N 1
ATOM 2118 C CA . TYR A 1 284 ? 4.715 -14.194 1.729 1.00 95.94 284 TYR A CA 1
ATOM 2119 C C . TYR A 1 284 ? 4.541 -15.685 1.414 1.00 95.94 284 TYR A C 1
ATOM 2121 O O . TYR A 1 284 ? 4.789 -16.154 0.304 1.00 95.94 284 TYR A O 1
ATOM 2129 N N . SER A 1 285 ? 4.189 -16.457 2.437 1.00 96.25 285 SER A N 1
ATOM 2130 C CA . SER A 1 285 ? 4.269 -17.918 2.423 1.00 96.25 285 SER A CA 1
ATOM 2131 C C . SER A 1 285 ? 3.228 -18.507 3.370 1.00 96.25 285 SER A C 1
ATOM 2133 O O . SER A 1 285 ? 2.473 -17.766 4.010 1.00 96.25 285 SER A O 1
ATOM 2135 N N . LEU A 1 286 ? 3.187 -19.839 3.491 1.00 96.50 286 LEU A N 1
ATOM 2136 C CA . LEU A 1 286 ? 2.246 -20.503 4.393 1.00 96.50 286 LEU A CA 1
ATOM 2137 C C . LEU A 1 286 ? 2.416 -20.022 5.847 1.00 96.50 286 LEU A C 1
ATOM 2139 O O . LEU A 1 286 ? 1.433 -19.905 6.576 1.00 96.50 286 LEU A O 1
ATOM 2143 N N . LEU A 1 287 ? 3.641 -19.660 6.243 1.00 96.06 287 LEU A N 1
ATOM 2144 C CA . LEU A 1 287 ? 3.933 -19.065 7.549 1.00 96.06 287 LEU A CA 1
ATOM 2145 C C . LEU A 1 287 ? 3.113 -17.786 7.780 1.00 96.06 287 LEU A C 1
ATOM 2147 O O . LEU A 1 287 ? 2.369 -17.684 8.750 1.00 96.06 287 LEU A O 1
ATOM 2151 N N . HIS A 1 288 ? 3.197 -16.834 6.854 1.00 96.25 288 HIS A N 1
ATOM 2152 C CA . HIS A 1 288 ? 2.508 -15.551 6.963 1.00 96.25 288 HIS A CA 1
ATOM 2153 C C . HIS A 1 288 ? 0.985 -15.699 6.870 1.00 96.25 288 HIS A C 1
ATOM 2155 O O . HIS A 1 288 ? 0.266 -15.096 7.667 1.00 96.25 288 HIS A O 1
ATOM 2161 N N . LEU A 1 289 ? 0.489 -16.555 5.964 1.00 96.94 289 LEU A N 1
ATOM 2162 C CA . LEU A 1 289 ? -0.939 -16.878 5.887 1.00 96.94 289 LEU A CA 1
ATOM 2163 C C . LEU A 1 289 ? -1.445 -17.398 7.230 1.00 96.94 289 LEU A C 1
ATOM 2165 O O . LEU A 1 289 ? -2.454 -16.907 7.733 1.00 96.94 289 LEU A O 1
ATOM 2169 N N . THR A 1 290 ? -0.768 -18.396 7.809 1.00 96.88 290 THR A N 1
ATOM 2170 C CA . THR A 1 290 ? -1.219 -19.015 9.065 1.00 96.88 290 THR A CA 1
ATOM 2171 C C . THR A 1 290 ? -1.183 -18.024 10.221 1.00 96.88 290 THR A C 1
ATOM 2173 O O . THR A 1 290 ? -2.124 -18.004 11.015 1.00 96.88 290 THR A O 1
ATOM 2176 N N . ALA A 1 291 ? -0.174 -17.150 10.277 1.00 95.75 291 ALA A N 1
ATOM 2177 C CA . ALA A 1 291 ? -0.100 -16.076 11.262 1.00 95.75 291 ALA A CA 1
ATOM 2178 C C . ALA A 1 291 ? -1.287 -15.103 11.141 1.00 95.75 29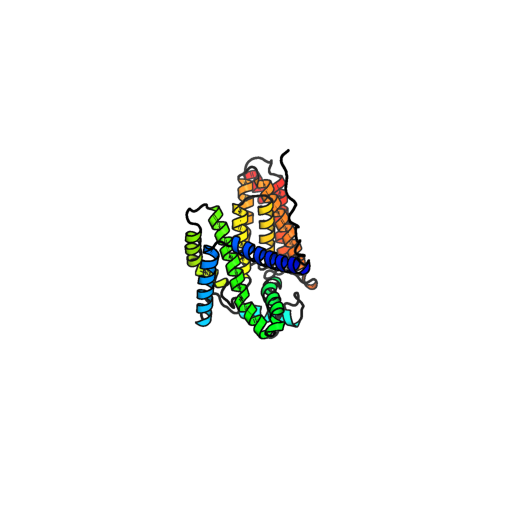1 ALA A C 1
ATOM 2180 O O . ALA A 1 291 ? -1.988 -14.872 12.126 1.00 95.75 291 ALA A O 1
ATOM 2181 N N . LEU A 1 292 ? -1.568 -14.590 9.937 1.00 97.06 292 LEU A N 1
ATOM 2182 C CA . LEU A 1 292 ? -2.673 -13.650 9.704 1.00 97.06 292 LEU A CA 1
ATOM 2183 C C . LEU A 1 292 ? -4.048 -14.290 9.925 1.00 97.06 292 LEU A C 1
ATOM 2185 O O . LEU A 1 292 ? -4.915 -13.684 10.553 1.00 97.06 292 LEU A O 1
ATOM 2189 N N . ALA A 1 293 ? -4.248 -15.520 9.446 1.00 97.75 293 ALA A N 1
ATOM 2190 C CA . ALA A 1 293 ? -5.497 -16.255 9.617 1.00 97.75 293 ALA A CA 1
ATOM 2191 C C . ALA A 1 293 ? -5.776 -16.556 11.095 1.00 97.75 293 ALA A C 1
ATOM 2193 O O . ALA A 1 293 ? -6.894 -16.345 11.562 1.00 97.75 293 ALA A O 1
ATOM 2194 N N . THR A 1 294 ? -4.756 -16.993 11.840 1.00 96.69 294 THR A N 1
ATOM 2195 C CA . THR A 1 294 ? -4.883 -17.289 13.274 1.00 96.69 294 THR A CA 1
ATOM 2196 C C . THR A 1 294 ? -5.123 -16.013 14.071 1.00 96.69 294 THR A C 1
ATOM 2198 O O . THR A 1 294 ? -6.090 -15.948 14.825 1.00 96.69 294 THR A O 1
ATOM 2201 N N . ALA A 1 295 ? -4.309 -14.972 13.863 1.00 95.31 295 ALA A N 1
ATOM 2202 C CA . ALA A 1 295 ? -4.482 -13.692 14.545 1.00 95.31 295 ALA A CA 1
ATOM 2203 C C . ALA A 1 295 ? -5.866 -13.090 14.260 1.00 95.31 295 ALA A C 1
ATOM 2205 O O . ALA A 1 295 ? -6.583 -12.712 15.184 1.00 95.31 295 ALA A O 1
ATOM 2206 N N . GLY A 1 296 ? -6.288 -13.070 12.993 1.00 97.19 296 GLY A N 1
ATOM 2207 C CA . GLY A 1 296 ? -7.605 -12.574 12.605 1.00 97.19 296 GLY A CA 1
ATOM 2208 C C . GLY A 1 296 ? -8.756 -13.370 13.227 1.00 97.19 296 GLY A C 1
ATOM 2209 O O . GLY A 1 296 ? -9.698 -12.773 13.755 1.00 97.19 296 GLY A O 1
ATOM 2210 N N . ALA A 1 297 ? -8.662 -14.705 13.244 1.00 96.50 297 ALA A N 1
ATOM 2211 C CA . ALA A 1 297 ? -9.658 -15.573 13.874 1.00 96.50 297 ALA A CA 1
ATOM 2212 C C . ALA A 1 297 ? -9.741 -15.367 15.395 1.00 96.50 297 ALA A C 1
ATOM 2214 O O . ALA A 1 297 ? -10.848 -15.306 15.933 1.00 96.50 297 ALA A O 1
ATOM 2215 N N . VAL A 1 298 ? -8.602 -15.204 16.077 1.00 94.88 298 VAL A N 1
ATOM 2216 C CA . VAL A 1 298 ? -8.554 -14.901 17.517 1.00 94.88 298 VAL A CA 1
ATOM 2217 C C . VAL A 1 298 ? -9.218 -13.556 17.800 1.00 94.88 298 VAL A C 1
ATOM 2219 O O . VAL A 1 298 ? -10.143 -13.499 18.608 1.00 94.88 298 VAL A O 1
ATOM 2222 N N . LEU A 1 299 ? -8.835 -12.487 17.092 1.00 95.81 299 LEU A N 1
ATOM 2223 C CA . LEU A 1 299 ? -9.442 -11.161 17.278 1.00 95.81 299 LEU A CA 1
ATOM 2224 C C . LEU A 1 299 ? -10.956 -11.199 17.019 1.00 95.81 299 LEU A C 1
ATOM 2226 O O . LEU A 1 299 ? -11.736 -10.664 17.811 1.00 95.81 299 LEU A O 1
ATOM 2230 N N . ALA A 1 300 ? -11.388 -11.894 15.962 1.00 95.88 300 ALA A N 1
ATOM 2231 C CA . ALA A 1 300 ? -12.802 -12.063 15.643 1.00 95.88 300 ALA A CA 1
ATOM 2232 C C . ALA A 1 300 ? -13.560 -12.868 16.712 1.00 95.88 300 ALA A C 1
ATOM 2234 O O . ALA A 1 300 ? -14.648 -12.460 17.123 1.00 95.88 300 ALA A O 1
ATOM 2235 N N . GLY A 1 301 ? -12.987 -13.966 17.207 1.00 93.31 301 GLY A N 1
ATOM 2236 C CA . GLY A 1 301 ? -13.580 -14.790 18.262 1.00 93.31 301 GLY A CA 1
ATOM 2237 C C . GLY A 1 301 ? -13.691 -14.043 19.591 1.00 93.31 301 GLY A C 1
ATOM 2238 O O . GLY A 1 301 ? -14.766 -13.997 20.193 1.00 93.31 301 GLY A O 1
ATOM 2239 N N . VAL A 1 302 ? -12.616 -13.372 20.014 1.00 91.19 302 VAL A N 1
ATOM 2240 C CA . VAL A 1 302 ? -12.593 -12.568 21.246 1.00 91.19 302 VAL A CA 1
ATOM 2241 C C . VAL A 1 302 ? -13.601 -11.426 21.176 1.00 91.19 302 VAL A C 1
ATOM 2243 O O . VAL A 1 302 ? -14.258 -11.128 22.174 1.00 91.19 302 VAL A O 1
ATOM 2246 N N . SER A 1 303 ? -13.823 -10.840 19.999 1.00 93.00 303 SER A N 1
ATOM 2247 C CA . SER A 1 303 ? -14.813 -9.774 19.811 1.00 93.00 303 SER A CA 1
ATOM 2248 C C . SER A 1 303 ? -16.247 -10.167 20.221 1.00 93.00 303 SER A C 1
ATOM 2250 O O . SER A 1 303 ? -17.042 -9.313 20.636 1.00 93.00 303 SER A O 1
ATOM 2252 N N . LEU A 1 304 ? -16.577 -11.467 20.192 1.00 90.19 304 LEU A N 1
ATOM 2253 C CA . LEU A 1 304 ? -17.873 -12.004 20.628 1.00 90.19 304 LEU A CA 1
ATOM 2254 C C . LEU A 1 304 ? -18.065 -11.902 22.147 1.00 90.19 304 LEU A C 1
ATOM 2256 O O . LEU A 1 304 ? -19.197 -11.834 22.627 1.00 90.19 304 LEU A O 1
ATOM 2260 N N . THR A 1 305 ? -16.973 -11.787 22.907 1.00 85.56 305 THR A N 1
ATOM 2261 C CA . THR A 1 305 ? -16.983 -11.590 24.364 1.00 85.56 305 THR A CA 1
ATOM 2262 C C . THR A 1 305 ? -17.261 -10.140 24.780 1.00 85.56 305 THR A C 1
ATOM 2264 O O . THR A 1 305 ? -17.139 -9.795 25.952 1.00 85.56 305 THR A O 1
ATOM 2267 N N . ARG A 1 306 ? -17.708 -9.276 23.855 1.00 74.88 306 ARG A N 1
ATOM 2268 C CA . ARG A 1 306 ? -18.034 -7.854 24.102 1.00 74.88 306 ARG A CA 1
ATOM 2269 C C . ARG A 1 306 ? -18.956 -7.589 25.301 1.00 74.88 306 ARG A C 1
ATOM 2271 O O . ARG A 1 306 ? -18.894 -6.512 25.885 1.00 74.88 306 ARG A O 1
ATOM 2278 N N . GLY A 1 307 ? -19.814 -8.549 25.655 1.00 70.38 307 GLY A N 1
ATOM 2279 C CA . GLY A 1 307 ? -20.721 -8.464 26.807 1.00 70.38 307 GLY A CA 1
ATOM 2280 C C . GLY A 1 307 ? -20.089 -8.858 28.147 1.00 70.38 307 GLY A C 1
ATOM 2281 O O . GLY A 1 307 ? -20.680 -8.605 29.193 1.00 70.38 307 GLY A O 1
ATOM 2282 N N . ILE A 1 308 ? -18.898 -9.461 28.136 1.00 67.62 308 ILE A N 1
ATOM 2283 C CA . ILE A 1 308 ? -18.199 -9.894 29.345 1.00 67.62 308 ILE A CA 1
ATOM 2284 C C . ILE A 1 308 ? -17.594 -8.655 30.021 1.00 67.62 308 ILE A C 1
ATOM 2286 O O . ILE A 1 308 ? -16.958 -7.813 29.375 1.00 67.62 308 ILE A O 1
ATOM 2290 N N . GLY A 1 309 ? -17.894 -8.493 31.313 1.00 73.88 309 GLY A N 1
ATOM 2291 C CA . GLY A 1 309 ? -17.492 -7.339 32.121 1.00 73.88 309 GLY A CA 1
ATOM 2292 C C . GLY A 1 309 ? -15.977 -7.230 32.348 1.00 73.88 309 GLY A C 1
ATOM 2293 O O . GLY A 1 309 ? -15.233 -8.115 31.959 1.00 73.88 309 GLY A O 1
ATOM 2294 N N . ARG A 1 310 ? -15.570 -6.125 32.999 1.00 81.38 310 ARG A N 1
ATOM 2295 C CA . ARG A 1 310 ? -14.216 -5.678 33.423 1.00 81.38 310 ARG A CA 1
ATOM 2296 C C . ARG A 1 310 ? -13.066 -5.894 32.412 1.00 81.38 310 ARG A C 1
ATOM 2298 O O . ARG A 1 310 ? -12.771 -6.992 31.962 1.00 81.38 310 ARG A O 1
ATOM 2305 N N . TRP A 1 311 ? -12.324 -4.820 32.145 1.00 80.81 311 TRP A N 1
ATOM 2306 C CA . TRP A 1 311 ? -11.247 -4.752 31.147 1.00 80.81 311 TRP A CA 1
ATOM 2307 C C . TRP A 1 311 ? -10.195 -5.882 31.227 1.00 80.81 311 TRP A C 1
ATOM 2309 O O . TRP A 1 311 ? -9.734 -6.349 30.190 1.00 80.81 311 TRP A O 1
ATOM 2319 N N . TYR A 1 312 ? -9.848 -6.381 32.421 1.00 81.31 312 TYR A N 1
ATOM 2320 C CA . TYR A 1 312 ? -8.833 -7.434 32.578 1.00 81.31 312 TYR A CA 1
ATOM 2321 C C . TYR A 1 312 ? -9.277 -8.799 32.034 1.00 81.31 312 TYR A C 1
ATOM 2323 O O . TYR A 1 312 ? -8.432 -9.572 31.599 1.00 81.31 312 TYR A O 1
ATOM 2331 N N . ILE A 1 313 ? -10.581 -9.102 32.010 1.00 80.06 313 ILE A N 1
ATOM 2332 C CA . ILE A 1 313 ? -11.082 -10.356 31.423 1.00 80.06 313 ILE A CA 1
ATOM 2333 C C . ILE A 1 313 ? -10.916 -10.305 29.903 1.00 80.06 313 ILE A C 1
ATOM 2335 O O . ILE A 1 313 ? -10.452 -11.260 29.293 1.00 80.06 313 ILE A O 1
ATOM 2339 N N . ARG A 1 314 ? -11.207 -9.148 29.301 1.00 80.31 314 ARG A N 1
ATOM 2340 C CA . ARG A 1 314 ? -11.016 -8.908 27.864 1.00 80.31 314 ARG A CA 1
ATOM 2341 C C . ARG A 1 314 ? -9.544 -8.948 27.469 1.00 80.31 314 ARG A C 1
ATOM 2343 O O . ARG A 1 314 ? -9.218 -9.504 26.429 1.00 80.31 314 ARG A O 1
ATOM 2350 N N . ALA A 1 315 ? -8.668 -8.402 28.313 1.00 82.12 315 ALA A N 1
ATOM 2351 C CA . ALA A 1 315 ? -7.225 -8.489 28.118 1.00 82.12 315 ALA A CA 1
ATOM 2352 C C . ALA A 1 315 ? -6.731 -9.944 28.178 1.00 82.12 315 ALA A C 1
ATOM 2354 O O . ALA A 1 315 ? -5.979 -10.359 27.305 1.00 82.12 315 ALA A O 1
ATOM 2355 N N . LEU A 1 316 ? -7.203 -10.739 29.146 1.00 82.50 316 LEU A N 1
ATOM 2356 C CA . LEU A 1 316 ? -6.872 -12.166 29.232 1.00 82.50 316 LEU A CA 1
ATOM 2357 C C . LEU A 1 316 ? -7.348 -12.947 28.001 1.00 82.50 316 LEU A C 1
ATOM 2359 O O . LEU A 1 316 ? -6.600 -13.777 27.504 1.00 82.50 316 LEU A O 1
ATOM 2363 N N . CYS A 1 317 ? -8.539 -12.654 27.468 1.00 80.00 317 CYS A N 1
ATOM 2364 C CA . CYS A 1 317 ? -9.028 -13.290 26.241 1.00 80.00 317 CYS A CA 1
ATOM 2365 C C . CYS A 1 317 ? -8.168 -12.979 25.006 1.00 80.00 317 CYS A C 1
ATOM 2367 O O . CYS A 1 317 ? -8.128 -13.797 24.100 1.00 80.00 317 CYS A O 1
ATOM 2369 N N . LEU A 1 318 ? -7.508 -11.817 24.952 1.00 79.69 318 LEU A N 1
ATOM 2370 C CA . LEU A 1 318 ? -6.603 -11.450 23.854 1.00 79.69 318 LEU A CA 1
ATOM 2371 C C . LEU A 1 318 ? -5.195 -12.050 23.999 1.00 79.69 318 LEU A C 1
ATOM 2373 O O . LEU A 1 318 ? -4.455 -12.077 23.021 1.00 79.69 318 LEU A O 1
ATOM 2377 N N . LEU A 1 319 ? -4.815 -12.470 25.209 1.00 77.56 319 LEU A N 1
ATOM 2378 C CA . LEU A 1 319 ? -3.501 -13.047 25.520 1.00 77.56 319 LEU A CA 1
ATOM 2379 C C . LEU A 1 319 ? -3.493 -14.585 25.520 1.00 77.56 319 LEU A C 1
ATOM 2381 O O . LEU A 1 319 ? -2.412 -15.169 25.585 1.00 77.56 319 LEU A O 1
ATOM 2385 N N . ALA A 1 320 ? -4.671 -15.214 25.518 1.00 61.88 320 ALA A N 1
ATOM 2386 C CA . ALA A 1 320 ? -4.866 -16.665 25.506 1.00 61.88 320 ALA A CA 1
ATOM 2387 C C . ALA A 1 320 ? -4.899 -17.215 24.075 1.00 61.88 320 ALA A C 1
ATOM 2389 O O . ALA A 1 320 ? -4.350 -18.321 23.880 1.00 61.88 320 ALA A O 1
#

Foldseek 3Di:
DDDDDDDDDDDDDDDDPVVVVVVVVVCVVVVVVVVVVVQQDPLLVVLLVVVLVVLQVCVVVVHLPPDDCVLVQLLQQLVVCLVPVDQQQQFRPPDDDPDTDGDQAFSVLSCQLNVQLVVCCVPPHSVVSSLVSLQVVLSVLSSLLLRLVLLLLVLVVDPCSSVVSNVVSVVCVSLSSCSRRSNRACSSVLSSLLSLLSNLLSVDDLVSLLVNLLSLLLSVQRWCPCVVSSCVSLVSLLVVLLVQDPCSLSSLQSSLQSNLVNNVVSCVVGHDPVQQPPDDDTHSYPVSNCVSNVLSVLSNVLSVCSVPDHSVVSVVSNVD

Sequence (320 aa):
MAAREPGKGYAIESFSVHQMVEARGEELGMSTIKAIFRHTPAPVVFVWLTLSAVLSLLLLLGNMPNGDVDDLMKLHEIRHLLHTGNPFDRTLTGIAQPEPMISHWPWIVDAPYALLAIALAPFVGMGTALSAAAFTVPLLLLLAALTLLFLVIREFEFDHPGAVLIVAAFAGLPALSEFQPWRIDYHNLQMLILLGAVLLTIRGSPVAAGLNGALMALSTAISAEMAPFLALPAGFYALVFIAGTKDAGKDLGAYGLALAAAGIAAFFVVVGPDAYKSAACDRYSLLHLTALATAGAVLAGVSLTRGIGRWYIRALCLLA

Radius of gyration: 26.08 Å; chains: 1; bounding box: 93×68×72 Å

pLDDT: mean 88.08, std 16.69, range [35.06, 98.62]

Secondary structure (DSSP, 8-state):
----PPPPP-------HHHHHHHHHHHHHHHHHHHHHHHS-HHHHHHHHHHHHHHHHHHHTT--TT--HHHHHHHHHHHHHHHH--TT--B-TT--SSSPPB--S-GGGTHHHHHHHHHHHHHH-HHHHHHHHHHHHHHHHHHHHHHHHHHHHHHTT-S-HHHHHHHHHHHTHHHHGGGSTT--SSHHHHHHHHHHHHHHHHH--HHHHHHHHHHHHHHHHH-STTHHHHHHHHHHHHHHHHHT-TTHHHHHHHHHHHHHHHHHHHHHHHS-GGGTT---SSSS-HHHHHHHHHHHHHHHHHHGGGGS-SHHHHHHHHH-